Protein AF-0000000070657806 (afdb_homodimer)

pLDDT: mean 86.02, std 19.57, range [29.86, 98.69]

Sequence (376 aa):
METINFAWLLLILAATLHAVKAKYHLSSHTVDVPTTIKETHLHFFMHDIISGNNPSSVIVAKANSTVIKESNNIVPFGAVYVFDDPLTEGPDPNSKVIGNGRGLYASVSRGSDLTLMFNGDLEFTSGEFNGSSISVVSRDPLVLVKELAVVGGRGKFRMAKGFVWTNAVYFNVTTGDAILEYNVTIFHMETINFAWLLLILAATLHAVKAKYHLSSHTVDVPTTIKETHLHFFMHDIISGNNPSSVIVAKANSTVIKESNNIVPFGAVYVFDDPLTEGPDPNSKVIGNGRGLYASVSRGSDLTLMFNGDLEFTSGEFNGSSISVVSRDPLVLVKELAVVGGRGKFRMAKGFVWTNAVYFNVTTGDAILEYNVTIFH

Nearest PDB structures (foldseek):
  8th2-assembly1_C  TM=8.540E-01  e=8.049E-17  Pisum sativum
  8th2-assembly1_D  TM=8.315E-01  e=9.540E-15  Pisum sativum
  8th2-assembly1_F  TM=8.452E-01  e=1.066E-13  Pisum sativum
  8th2-assembly1_E  TM=8.184E-01  e=3.625E-14  Pisum sativum
  8th2-assembly1_A  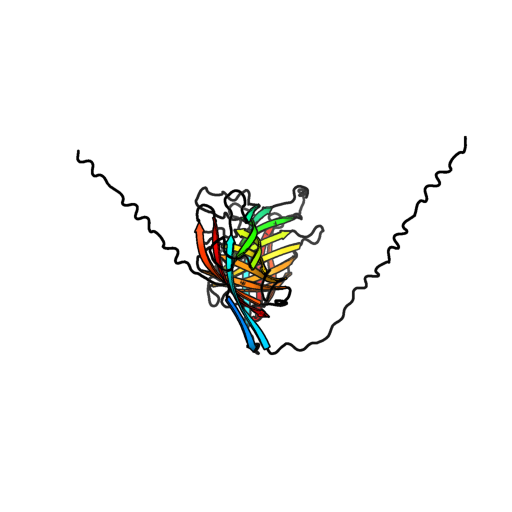TM=8.465E-01  e=2.302E-13  Pisum sativum

Secondary structure (DSSP, 8-state):
-------------------------------PPPSEEEEEEEEEEEEE--SSSS-SEEEEE--SSS---SSS-SS-TT-EEEEEEEEESSSSTTSPEEEEEEEEEEE--SSSS-EEEEEEEEEE-SGGGTT-EEEEEEEEESSSEEEEEEEEEEGGGTT-EEEEEEEEEEE-TTT--EEEEEEEEEE-/------------------------EEEEEEEEPPS---EEEEEEEEEE--SSSS-SEEEEE--SSS---SSS-SS-TT-EEEEEEEEESSSSTTSPEEEEEEEEEEE--SSSS-EEEEEEEEEE-SGGGTT-EEEEEEEEESSSEEEEEEEEEEGGGTT-EEEEEEEEEEE-TTT--EEEEEEEEEE-

Solvent-accessible surface area (backbone atoms only — not comparable to full-atom values): 19724 Å² total; per-residue (Å²): 136,84,78,78,77,76,72,71,77,75,74,73,74,73,74,71,72,69,75,73,76,78,65,89,80,86,85,86,79,91,74,85,78,72,61,56,38,36,38,35,37,42,33,36,19,39,42,43,31,46,49,82,93,77,42,32,29,44,80,75,36,45,29,82,76,49,65,67,57,83,61,87,61,65,62,47,45,28,28,27,30,41,36,57,21,47,21,18,28,26,83,51,89,82,35,60,73,38,30,36,34,39,40,37,37,29,21,25,26,85,61,87,68,47,26,30,30,38,40,35,36,44,34,27,67,42,75,95,47,44,75,14,28,39,28,32,48,22,53,38,60,76,56,56,70,45,64,35,13,25,50,26,35,36,66,85,26,44,78,16,33,24,38,31,40,36,36,55,79,39,74,39,71,80,60,51,28,34,31,34,36,38,42,33,43,37,38,65,136,83,78,77,78,78,74,75,76,76,74,73,77,76,74,73,74,70,77,65,80,42,61,59,42,77,50,73,51,79,41,74,49,76,90,71,70,49,76,46,77,49,72,35,18,37,44,43,31,48,49,82,93,74,42,30,28,42,61,24,46,63,48,87,74,49,66,66,56,85,62,89,59,66,63,45,47,52,26,29,31,27,25,40,20,48,21,17,70,40,89,51,90,84,35,59,70,38,29,35,35,30,25,38,36,30,24,73,28,91,61,89,67,50,24,30,40,38,38,34,23,44,35,27,67,43,76,96,46,45,76,15,27,38,16,33,57,30,66,38,59,78,56,56,68,47,68,38,37,31,50,15,13,29,68,87,26,43,57,15,36,39,39,31,41,35,35,55,78,40,74,38,72,81,59,52,28,32,33,33,37,38,42,34,43,39,37,62

Structure (mmCIF, N/CA/C/O backbone):
data_AF-0000000070657806-model_v1
#
loop_
_entity.id
_entity.type
_entity.pdbx_description
1 polymer 'Dirigent protein'
#
loop_
_atom_site.group_PDB
_atom_site.id
_atom_site.type_symbol
_atom_site.label_atom_id
_atom_site.label_alt_id
_atom_site.label_comp_id
_atom_site.label_asym_id
_atom_site.label_entity_id
_atom_site.label_seq_id
_atom_site.pdbx_PDB_ins_code
_atom_site.Cartn_x
_atom_site.Cartn_y
_atom_site.Cartn_z
_atom_site.occupancy
_atom_site.B_iso_or_equiv
_atom_site.auth_seq_id
_atom_site.auth_comp_id
_atom_site.auth_asym_id
_atom_site.auth_atom_id
_atom_site.pdbx_PDB_model_num
ATOM 1 N N . MET A 1 1 ? 7.203 -30.75 71.812 1 33.5 1 MET A N 1
ATOM 2 C CA . MET A 1 1 ? 6.871 -29.688 70.875 1 33.5 1 MET A CA 1
ATOM 3 C C . MET A 1 1 ? 8.031 -29.406 69.938 1 33.5 1 MET A C 1
ATOM 5 O O . MET A 1 1 ? 9.008 -28.75 70.312 1 33.5 1 MET A O 1
ATOM 9 N N . GLU A 1 2 ? 8.453 -30.469 69.062 1 42.19 2 GLU A N 1
ATOM 10 C CA . GLU A 1 2 ? 9.516 -30.469 68.062 1 42.19 2 GLU A CA 1
ATOM 11 C C . GLU A 1 2 ? 9.281 -29.406 67 1 42.19 2 GLU A C 1
ATOM 13 O O . GLU A 1 2 ? 8.195 -29.328 66.438 1 42.19 2 GLU A O 1
ATOM 18 N N . THR A 1 3 ? 9.844 -28.156 67.25 1 42.62 3 THR A N 1
ATOM 19 C CA . THR A 1 3 ? 9.969 -27.031 66.375 1 42.62 3 THR A CA 1
ATOM 20 C C . THR A 1 3 ? 10.531 -27.484 65 1 42.62 3 THR A C 1
ATOM 22 O O . THR A 1 3 ? 11.672 -27.938 64.938 1 42.62 3 THR A O 1
ATOM 25 N N . ILE A 1 4 ? 9.734 -28.234 64.125 1 45.78 4 ILE A N 1
ATOM 26 C CA . ILE A 1 4 ? 10.055 -28.484 62.75 1 45.78 4 ILE A CA 1
ATOM 27 C C . ILE A 1 4 ? 10.547 -27.188 62.094 1 45.78 4 ILE A C 1
ATOM 29 O O . ILE A 1 4 ? 9.836 -26.188 62.062 1 45.78 4 ILE A O 1
ATOM 33 N N . ASN A 1 5 ? 11.875 -26.891 62.125 1 43.09 5 ASN A N 1
ATOM 34 C CA . ASN A 1 5 ? 12.594 -25.844 61.438 1 43.09 5 ASN A CA 1
ATOM 35 C C . ASN A 1 5 ? 12.266 -25.844 59.938 1 43.09 5 ASN A C 1
ATOM 37 O O . ASN A 1 5 ? 12.57 -26.812 59.219 1 43.09 5 ASN A O 1
ATOM 41 N N . PHE A 1 6 ? 11.094 -25.359 59.469 1 44.06 6 PHE A N 1
ATOM 42 C CA . PHE A 1 6 ? 10.727 -25.062 58.094 1 44.06 6 PHE A CA 1
ATOM 43 C C . PHE A 1 6 ? 11.828 -24.281 57.375 1 44.06 6 PHE A C 1
ATOM 45 O O . PHE A 1 6 ? 11.883 -23.062 57.469 1 44.06 6 PHE A O 1
ATOM 52 N N . ALA A 1 7 ? 13.094 -24.609 57.562 1 42.28 7 ALA A N 1
ATOM 53 C CA . ALA A 1 7 ? 14.07 -24 56.656 1 42.28 7 ALA A CA 1
ATOM 54 C C . ALA A 1 7 ? 13.609 -24.109 55.219 1 42.28 7 ALA A C 1
ATOM 56 O O . ALA A 1 7 ? 13.555 -25.203 54.656 1 42.28 7 ALA A O 1
ATOM 57 N N . TRP A 1 8 ? 12.555 -23.359 54.844 1 43.06 8 TRP A N 1
ATOM 58 C CA . TRP A 1 8 ? 12.195 -23.156 53.438 1 43.06 8 TRP A CA 1
ATOM 59 C C . TRP A 1 8 ? 13.445 -23.016 52.562 1 43.06 8 TRP A C 1
ATOM 61 O O . TRP A 1 8 ? 14.312 -22.172 52.844 1 43.06 8 TRP A O 1
ATOM 71 N N . LEU A 1 9 ? 13.977 -24.094 51.969 1 47.84 9 LEU A N 1
ATOM 72 C CA . LEU A 1 9 ? 14.953 -24.125 50.906 1 47.84 9 LEU A CA 1
ATOM 73 C C . LEU A 1 9 ? 14.641 -23.047 49.844 1 47.84 9 LEU A C 1
ATOM 75 O O . LEU A 1 9 ? 13.625 -23.125 49.156 1 47.84 9 LEU A O 1
ATOM 79 N N . LEU A 1 10 ? 14.805 -21.734 50.219 1 46.91 10 LEU A N 1
ATOM 80 C CA . LEU A 1 10 ? 14.883 -20.719 49.156 1 46.91 10 LEU A CA 1
ATOM 81 C C . LEU A 1 10 ? 15.82 -21.172 48.031 1 46.91 10 LEU A C 1
ATOM 83 O O . LEU A 1 10 ? 17.047 -21.203 48.219 1 46.91 10 LEU A O 1
ATOM 87 N N . LEU A 1 11 ? 15.43 -22.266 47.312 1 49.22 11 LEU A N 1
ATOM 88 C CA . LEU A 1 11 ? 16.094 -22.484 46.031 1 49.22 11 LEU A CA 1
ATOM 89 C C . LEU A 1 11 ? 16.203 -21.172 45.25 1 49.22 11 LEU A C 1
ATOM 91 O O . LEU A 1 11 ? 15.195 -20.641 44.781 1 49.22 11 LEU A O 1
ATOM 95 N N . ILE A 1 12 ? 17.078 -20.219 45.719 1 48.62 12 ILE A N 1
ATOM 96 C CA . ILE A 1 12 ? 17.5 -19.094 44.906 1 48.62 12 ILE A CA 1
ATOM 97 C C . ILE A 1 12 ? 17.828 -19.562 43.5 1 48.62 12 ILE A C 1
ATOM 99 O O . ILE A 1 12 ? 18.797 -20.312 43.281 1 48.62 12 ILE A O 1
ATOM 103 N N . LEU A 1 13 ? 16.828 -19.953 42.656 1 47.78 13 LEU A N 1
ATOM 104 C CA . LEU A 1 13 ? 17.047 -19.984 41.219 1 47.78 13 LEU A CA 1
ATOM 105 C C . LEU A 1 13 ? 17.922 -18.812 40.781 1 47.78 13 LEU A C 1
ATOM 107 O O . LEU A 1 13 ? 17.469 -17.672 40.812 1 47.78 13 LEU A O 1
ATOM 111 N N . ALA A 1 14 ? 19.219 -18.797 41.156 1 49.28 14 ALA A N 1
ATOM 112 C CA . ALA A 1 14 ? 20.188 -17.922 40.5 1 49.28 14 ALA A CA 1
ATOM 113 C C . ALA A 1 14 ? 19.984 -17.906 39 1 49.28 14 ALA A C 1
ATOM 115 O O . ALA A 1 14 ? 20.297 -18.875 38.312 1 49.28 14 ALA A O 1
ATOM 116 N N . ALA A 1 15 ? 18.844 -17.328 38.5 1 49.28 15 ALA A N 1
ATOM 117 C CA . ALA A 1 15 ? 18.812 -16.984 37.062 1 49.28 15 ALA A CA 1
ATOM 118 C C . ALA A 1 15 ? 20.172 -16.453 36.594 1 49.28 15 ALA A C 1
ATOM 120 O O . ALA A 1 15 ? 20.609 -15.391 37.031 1 49.28 15 ALA A O 1
ATOM 121 N N . THR A 1 16 ? 21.125 -17.359 36.469 1 53.78 16 THR A N 1
ATOM 122 C CA . THR A 1 16 ? 22.328 -16.969 35.75 1 53.78 16 THR A CA 1
ATOM 123 C C . THR A 1 16 ? 21.969 -16.094 34.531 1 53.78 16 THR A C 1
ATOM 125 O O . THR A 1 16 ? 21.359 -16.578 33.594 1 53.78 16 THR A O 1
ATOM 128 N N . LEU A 1 17 ? 21.531 -14.875 34.719 1 54.94 17 LEU A N 1
ATOM 129 C CA . LEU A 1 17 ? 21.547 -13.914 33.625 1 54.94 17 LEU A CA 1
ATOM 130 C C . LEU A 1 17 ? 22.828 -14.055 32.812 1 54.94 17 LEU A C 1
ATOM 132 O O . LEU A 1 17 ? 23.906 -13.688 33.281 1 54.94 17 LEU A O 1
ATOM 136 N N . HIS A 1 18 ? 22.906 -15.242 32.094 1 53.28 18 HIS A N 1
ATOM 137 C CA . HIS A 1 18 ? 23.953 -15.164 31.078 1 53.28 18 HIS A CA 1
ATOM 138 C C . HIS A 1 18 ? 23.938 -13.828 30.359 1 53.28 18 HIS A C 1
ATOM 140 O O . HIS A 1 18 ? 22.906 -13.438 29.797 1 53.28 18 HIS A O 1
ATOM 146 N N . ALA A 1 19 ? 24.703 -12.859 30.781 1 54.38 19 ALA A N 1
ATOM 147 C CA . ALA A 1 19 ? 24.922 -11.633 30.031 1 54.38 19 ALA A CA 1
ATOM 148 C C . ALA A 1 19 ? 25.109 -11.93 28.547 1 54.38 19 ALA A C 1
ATOM 150 O O . ALA A 1 19 ? 26.109 -12.547 28.141 1 54.38 19 ALA A O 1
ATOM 151 N N . VAL A 1 20 ? 24.016 -12.305 27.875 1 54.66 20 VAL A N 1
ATOM 152 C CA . VAL A 1 20 ? 24.141 -12.289 26.422 1 54.66 20 VAL A CA 1
ATOM 153 C C . VAL A 1 20 ? 24.875 -11.031 25.969 1 54.66 20 VAL A C 1
ATOM 155 O O . VAL A 1 20 ? 24.406 -9.914 26.188 1 54.66 20 VAL A O 1
ATOM 158 N N . LYS A 1 21 ? 26.219 -10.984 26.031 1 54.34 21 LYS A N 1
ATOM 159 C CA . LYS A 1 21 ? 27 -9.906 25.422 1 54.34 21 LYS A CA 1
ATOM 160 C C . LYS A 1 21 ? 26.578 -9.695 23.969 1 54.34 21 LYS A C 1
ATOM 162 O O . LYS A 1 21 ? 26.953 -10.461 23.078 1 54.34 21 LYS A O 1
ATOM 167 N N . ALA A 1 22 ? 25.391 -9.203 23.812 1 58.28 22 ALA A N 1
ATOM 168 C CA . ALA A 1 22 ? 24.906 -8.977 22.453 1 58.28 22 ALA A CA 1
ATOM 169 C C . ALA A 1 22 ? 25.797 -7.977 21.719 1 58.28 22 ALA A C 1
ATOM 171 O O . ALA A 1 22 ? 26 -6.852 22.172 1 58.28 22 ALA A O 1
ATOM 172 N N . LYS A 1 23 ? 26.953 -8.43 21.266 1 63.28 23 LYS A N 1
ATOM 173 C CA . LYS A 1 23 ? 27.766 -7.566 20.406 1 63.28 23 LYS A CA 1
ATOM 174 C C . LYS A 1 23 ? 27.109 -7.379 19.047 1 63.28 23 LYS A C 1
ATOM 176 O O . LYS A 1 23 ? 26.531 -8.32 18.5 1 63.28 23 LYS A O 1
ATOM 181 N N . TYR A 1 24 ? 26.875 -6.168 18.703 1 72.88 24 TYR A N 1
ATOM 182 C CA . TYR A 1 24 ? 26.5 -5.848 17.328 1 72.88 24 TYR A CA 1
ATOM 183 C C . TYR A 1 24 ? 27.438 -6.512 16.344 1 72.88 24 TYR A C 1
ATOM 185 O O . TYR A 1 24 ? 28.656 -6.375 16.453 1 72.88 24 TYR A O 1
ATOM 193 N N . HIS A 1 25 ? 27.078 -7.539 15.703 1 73.94 25 HIS A N 1
ATOM 194 C CA . HIS A 1 25 ? 27.891 -8.234 14.703 1 73.94 25 HIS A CA 1
ATOM 195 C C . HIS A 1 25 ? 27.625 -7.676 13.312 1 73.94 25 HIS A C 1
ATOM 197 O O . HIS A 1 25 ? 26.469 -7.543 12.891 1 73.94 25 HIS A O 1
ATOM 203 N N . LEU A 1 26 ? 28.734 -7.082 12.688 1 77.75 26 LEU A N 1
ATOM 204 C CA . LEU A 1 26 ? 28.672 -6.621 11.305 1 77.75 26 LEU A CA 1
ATOM 205 C C . LEU A 1 26 ? 29.547 -7.492 10.406 1 77.75 26 LEU A C 1
ATOM 207 O O . LEU A 1 26 ? 30.703 -7.766 10.734 1 77.75 26 LEU A O 1
ATOM 211 N N . SER A 1 27 ? 28.969 -8.25 9.531 1 81.12 27 SER A N 1
ATOM 212 C CA . SER A 1 27 ? 29.719 -8.938 8.477 1 81.12 27 SER A CA 1
ATOM 213 C C . SER A 1 27 ? 29.172 -8.586 7.098 1 81.12 27 SER A C 1
ATOM 215 O O . SER A 1 27 ? 27.953 -8.531 6.898 1 81.12 27 SER A O 1
ATOM 217 N N . SER A 1 28 ? 30.141 -8.18 6.27 1 88.5 28 SER A N 1
ATOM 218 C CA . SER A 1 28 ? 29.766 -7.879 4.891 1 88.5 28 SER A CA 1
ATOM 219 C C . SER A 1 28 ? 30.688 -8.602 3.902 1 88.5 28 SER A C 1
ATOM 221 O O . SER A 1 28 ? 31.875 -8.758 4.16 1 88.5 28 SER A O 1
ATOM 223 N N . HIS A 1 29 ? 29.938 -9.242 3.002 1 89.06 29 HIS A N 1
ATOM 224 C CA . HIS A 1 29 ? 30.703 -9.812 1.898 1 89.06 29 HIS A CA 1
ATOM 225 C C . HIS A 1 29 ? 29.984 -9.609 0.568 1 89.06 29 HIS A C 1
ATOM 227 O O . HIS A 1 29 ? 28.781 -9.352 0.541 1 89.06 29 HIS A O 1
ATOM 233 N N . THR A 1 30 ? 30.719 -9.57 -0.466 1 92.5 30 THR A N 1
ATOM 234 C CA . THR A 1 30 ? 30.172 -9.406 -1.809 1 92.5 30 THR A CA 1
ATOM 235 C C . THR A 1 30 ? 29.75 -10.75 -2.389 1 92.5 30 THR A C 1
ATOM 237 O O . THR A 1 30 ? 30.469 -11.742 -2.252 1 92.5 30 THR A O 1
ATOM 240 N N . VAL A 1 31 ? 28.5 -10.758 -2.781 1 91.75 31 VAL A N 1
ATOM 241 C CA . VAL A 1 31 ? 28.031 -11.961 -3.445 1 91.75 31 VAL A CA 1
ATOM 242 C C . VAL A 1 31 ? 27.609 -11.633 -4.879 1 91.75 31 VAL A C 1
ATOM 244 O O . VAL A 1 31 ? 27.234 -10.5 -5.18 1 91.75 31 VAL A O 1
ATOM 247 N N . ASP A 1 32 ? 27.688 -12.648 -5.773 1 90.62 32 ASP A N 1
ATOM 248 C CA . ASP A 1 32 ? 27.203 -12.477 -7.141 1 90.62 32 ASP A CA 1
ATOM 249 C C . ASP A 1 32 ? 25.672 -12.414 -7.172 1 90.62 32 ASP A C 1
ATOM 251 O O . ASP A 1 32 ? 25 -13.133 -6.426 1 90.62 32 ASP A O 1
ATOM 255 N N . VAL A 1 33 ? 25.156 -11.562 -8.078 1 87.69 33 VAL A N 1
ATOM 256 C CA . VAL A 1 33 ? 23.719 -11.539 -8.344 1 87.69 33 VAL A CA 1
ATOM 257 C C . VAL A 1 33 ? 23.344 -12.703 -9.273 1 87.69 33 VAL A C 1
ATOM 259 O O . VAL A 1 33 ? 24.016 -12.938 -10.281 1 87.69 33 VAL A O 1
ATOM 262 N N . PRO A 1 34 ? 22.297 -13.375 -8.945 1 89.69 34 PRO A N 1
ATOM 263 C CA . PRO A 1 34 ? 21.891 -14.453 -9.852 1 89.69 34 PRO A CA 1
ATOM 264 C C . PRO A 1 34 ? 21.562 -13.953 -11.258 1 89.69 34 PRO A C 1
ATOM 266 O O . PRO A 1 34 ? 21.031 -12.859 -11.422 1 89.69 34 PRO A O 1
ATOM 269 N N . THR A 1 35 ? 21.828 -14.859 -12.211 1 92.94 35 THR A N 1
ATOM 270 C CA . THR A 1 35 ? 21.547 -14.492 -13.594 1 92.94 35 THR A CA 1
ATOM 271 C C . THR A 1 35 ? 20.188 -15.023 -14.039 1 92.94 35 THR A C 1
ATOM 273 O O . THR A 1 35 ? 19.703 -14.656 -15.109 1 92.94 35 THR A O 1
ATOM 276 N N . THR A 1 36 ? 19.688 -15.93 -13.242 1 94.44 36 THR A N 1
ATOM 277 C CA . THR A 1 36 ? 18.344 -16.438 -13.516 1 94.44 36 THR A CA 1
ATOM 278 C C . THR A 1 36 ? 17.469 -16.312 -12.273 1 94.44 36 THR A C 1
ATOM 280 O O . THR A 1 36 ? 17.969 -16.219 -11.156 1 94.44 36 THR A O 1
ATOM 283 N N . ILE A 1 37 ? 16.203 -16.312 -12.539 1 94.94 37 ILE A N 1
ATOM 284 C CA . ILE A 1 37 ? 15.219 -16.203 -11.461 1 94.94 37 ILE A CA 1
ATOM 285 C C . ILE A 1 37 ? 14.008 -17.078 -11.781 1 94.94 37 ILE A C 1
ATOM 287 O O . ILE A 1 37 ? 13.711 -17.328 -12.953 1 94.94 37 ILE A O 1
ATOM 291 N N . LYS A 1 38 ? 13.422 -17.516 -10.75 1 96 38 LYS A N 1
ATOM 292 C CA . LYS A 1 38 ? 12.211 -18.312 -10.938 1 96 38 LYS A CA 1
ATOM 293 C C . LYS A 1 38 ? 10.992 -17.406 -11.094 1 96 38 LYS A C 1
ATOM 295 O O . LYS A 1 38 ? 10.773 -16.5 -10.289 1 96 38 LYS A O 1
ATOM 300 N N . GLU A 1 39 ? 10.266 -17.656 -12.102 1 97.12 39 GLU A N 1
ATOM 301 C CA . GLU A 1 39 ? 8.961 -17.031 -12.305 1 97.12 39 GLU A CA 1
ATOM 302 C C . GLU A 1 39 ? 7.832 -18.016 -11.977 1 97.12 39 GLU A C 1
ATOM 304 O O . GLU A 1 39 ? 7.754 -19.094 -12.555 1 97.12 39 GLU A O 1
ATOM 309 N N . THR A 1 40 ? 6.992 -17.656 -11.062 1 97.19 40 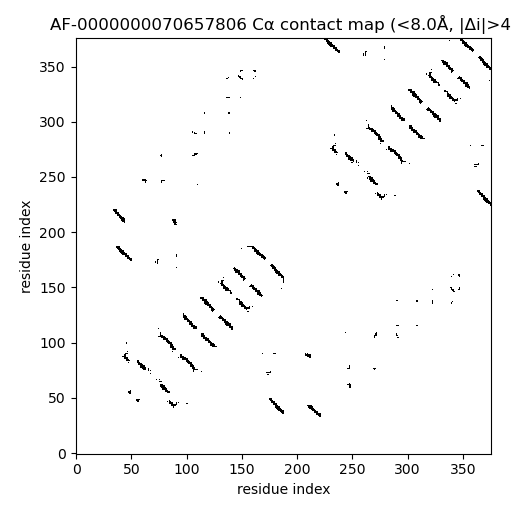THR A N 1
ATOM 310 C CA . THR A 1 40 ? 5.879 -18.5 -10.633 1 97.19 40 THR A CA 1
ATOM 311 C C . THR A 1 40 ? 4.547 -17.812 -10.875 1 97.19 40 THR A C 1
ATOM 313 O O . THR A 1 40 ? 4.398 -16.625 -10.578 1 97.19 40 THR A O 1
ATOM 316 N N . HIS A 1 41 ? 3.627 -18.531 -11.445 1 97.5 41 HIS A N 1
ATOM 317 C CA . HIS A 1 41 ? 2.256 -18.062 -11.617 1 97.5 41 HIS A CA 1
ATOM 318 C C . HIS A 1 41 ? 1.3 -18.812 -10.695 1 97.5 41 HIS A C 1
ATOM 320 O O . HIS A 1 41 ? 1.283 -20.047 -10.68 1 97.5 41 HIS A O 1
ATOM 326 N N . LEU A 1 42 ? 0.544 -18.094 -9.969 1 97.19 42 LEU A N 1
ATOM 327 C CA . LEU A 1 42 ? -0.467 -18.656 -9.078 1 97.19 42 LEU A CA 1
ATOM 328 C C . LEU A 1 42 ? -1.853 -18.125 -9.43 1 97.19 42 LEU A C 1
ATOM 330 O O . LEU A 1 42 ? -1.996 -16.969 -9.828 1 97.19 42 LEU A O 1
ATOM 334 N N . HIS A 1 43 ? -2.836 -18.938 -9.258 1 97.81 43 HIS A N 1
ATOM 335 C CA . HIS A 1 43 ? -4.23 -18.578 -9.477 1 97.81 43 HIS A CA 1
ATOM 336 C C . HIS A 1 43 ? -5.113 -19.062 -8.336 1 97.81 43 HIS A C 1
ATOM 338 O O . HIS A 1 43 ? -5.109 -20.25 -8.016 1 97.81 43 HIS A O 1
ATOM 344 N N . PHE A 1 44 ? -5.816 -18.203 -7.691 1 97.75 44 PHE A N 1
ATOM 345 C CA . PHE A 1 44 ? -6.688 -18.562 -6.574 1 97.75 44 PHE A CA 1
ATOM 346 C C . PHE A 1 44 ? -7.73 -17.469 -6.344 1 97.75 44 PHE A C 1
ATOM 348 O O . PHE A 1 44 ? -7.82 -16.516 -7.113 1 97.75 44 PHE A O 1
ATOM 355 N N . PHE A 1 45 ? -8.508 -17.641 -5.297 1 98.06 45 PHE A N 1
ATOM 356 C CA . PHE A 1 45 ? -9.562 -16.703 -4.965 1 98.06 45 PHE A CA 1
ATOM 357 C C . PHE A 1 45 ? -9.461 -16.25 -3.508 1 98.06 45 PHE A C 1
ATOM 359 O O . PHE A 1 45 ? -9.047 -17.031 -2.646 1 98.06 45 PHE A O 1
ATOM 366 N N . MET A 1 46 ? -9.852 -15.078 -3.258 1 98.31 46 MET A N 1
ATOM 367 C CA . MET A 1 46 ? -9.945 -14.547 -1.899 1 98.31 46 MET A CA 1
ATOM 368 C C . MET A 1 46 ? -11.375 -14.109 -1.584 1 98.31 46 MET A C 1
ATOM 370 O O . MET A 1 46 ? -12.016 -13.445 -2.398 1 98.31 46 MET A O 1
ATOM 374 N N . HIS A 1 47 ? -11.844 -14.469 -0.447 1 98.12 47 HIS A N 1
ATOM 375 C CA . HIS A 1 47 ? -13.188 -14.125 0.008 1 98.12 47 HIS A CA 1
ATOM 376 C C . HIS A 1 47 ? -13.141 -13.055 1.094 1 98.12 47 HIS A C 1
ATOM 378 O O . HIS A 1 47 ? -12.742 -13.328 2.227 1 98.12 47 HIS A O 1
ATOM 384 N N . ASP A 1 48 ? -13.539 -11.867 0.764 1 97.69 48 ASP A N 1
ATOM 385 C CA . ASP A 1 48 ? -13.602 -10.75 1.698 1 97.69 48 ASP A CA 1
ATOM 386 C C . ASP A 1 48 ? -15.039 -10.469 2.129 1 97.69 48 ASP A C 1
ATOM 388 O O . ASP A 1 48 ? -15.812 -9.875 1.373 1 97.69 48 ASP A O 1
ATOM 392 N N . ILE A 1 49 ? -15.312 -10.812 3.332 1 96.94 49 ILE A N 1
ATOM 393 C CA . ILE A 1 49 ? -16.688 -10.727 3.828 1 96.94 49 ILE A CA 1
ATOM 394 C C . ILE A 1 49 ? -16.766 -9.719 4.977 1 96.94 49 ILE A C 1
ATOM 396 O O . ILE A 1 49 ? -16.109 -9.906 6.012 1 96.94 49 ILE A O 1
ATOM 400 N N . ILE A 1 50 ? -17.547 -8.742 4.777 1 94.44 50 ILE A N 1
ATOM 401 C CA . ILE A 1 50 ? -17.688 -7.664 5.746 1 94.44 50 ILE A CA 1
ATOM 402 C C . ILE A 1 50 ? -19 -7.812 6.504 1 94.44 50 ILE A C 1
ATOM 404 O O . ILE A 1 50 ? -19.109 -7.414 7.668 1 94.44 50 ILE A O 1
ATOM 408 N N . SER A 1 51 ? -19.891 -8.391 5.918 1 92.69 51 SER A N 1
ATOM 409 C CA . SER A 1 51 ? -21.25 -8.484 6.473 1 92.69 51 SER A CA 1
ATOM 410 C C . SER A 1 51 ? -21.422 -9.773 7.266 1 92.69 51 SER A C 1
ATOM 412 O O . SER A 1 51 ? -20.547 -10.641 7.262 1 92.69 51 SER A O 1
ATOM 414 N N . GLY A 1 52 ? -22.594 -9.781 7.992 1 91.94 52 GLY A N 1
ATOM 415 C CA . GLY A 1 52 ? -23 -11.008 8.68 1 91.94 52 GLY A CA 1
ATOM 416 C C . GLY A 1 52 ? -22.391 -11.125 10.062 1 91.94 52 GLY A C 1
ATOM 417 O O . GLY A 1 52 ? -21.828 -10.172 10.586 1 91.94 52 GLY A O 1
ATOM 418 N N . ASN A 1 53 ? -22.484 -12.32 10.68 1 92.75 53 ASN A N 1
ATOM 419 C CA . ASN A 1 53 ? -22.156 -12.531 12.086 1 92.75 53 ASN A CA 1
ATOM 420 C C . ASN A 1 53 ? -20.688 -12.898 12.266 1 92.75 53 ASN A C 1
ATOM 422 O O . ASN A 1 53 ? -20.141 -12.734 13.352 1 92.75 53 ASN A O 1
ATOM 426 N N . ASN A 1 54 ? -20.125 -13.453 11.227 1 93.88 54 ASN A N 1
ATOM 427 C CA . ASN A 1 54 ? -18.719 -13.836 11.305 1 93.88 54 ASN A CA 1
ATOM 428 C C . ASN A 1 54 ? -17.922 -13.273 10.133 1 93.88 54 ASN A C 1
ATOM 430 O O . ASN A 1 54 ? -17.406 -14.039 9.312 1 93.88 54 ASN A O 1
ATOM 434 N N . PRO A 1 55 ? -17.828 -11.984 10.117 1 97.12 55 PRO A N 1
ATOM 435 C CA . PRO A 1 55 ? -17.109 -11.391 8.984 1 97.12 55 PRO A CA 1
ATOM 436 C C . PRO A 1 55 ? -15.617 -11.703 9 1 97.12 55 PRO A C 1
ATOM 438 O O . PRO A 1 55 ? -15.039 -11.914 10.07 1 97.12 55 PRO A O 1
ATOM 441 N N . SER A 1 56 ? -15.039 -11.828 7.879 1 98 56 SER A N 1
ATOM 442 C CA . SER A 1 56 ? -13.602 -12.023 7.77 1 98 56 SER A CA 1
ATOM 443 C C . SER A 1 56 ? -12.859 -10.695 7.73 1 98 56 SER A C 1
ATOM 445 O O . SER A 1 56 ? -11.633 -10.656 7.816 1 98 56 SER A O 1
ATOM 447 N N . SER A 1 57 ? -13.578 -9.617 7.508 1 96.94 57 SER A N 1
ATOM 448 C CA . SER A 1 57 ? -13.047 -8.258 7.562 1 96.94 57 SER A CA 1
ATOM 449 C C . SER A 1 57 ? -13.891 -7.371 8.477 1 96.94 57 SER A C 1
ATOM 451 O O . SER A 1 57 ? -15.117 -7.387 8.406 1 96.94 57 SER A O 1
ATOM 453 N N . VAL A 1 58 ? -13.203 -6.551 9.312 1 96.06 58 VAL A N 1
ATOM 454 C CA . VAL A 1 58 ? -13.922 -5.73 10.281 1 96.06 58 VAL A CA 1
ATOM 455 C C . VAL A 1 58 ? -13.352 -4.312 10.281 1 96.06 58 VAL A C 1
ATOM 457 O O . VAL A 1 58 ? -12.141 -4.125 10.164 1 96.06 58 VAL A O 1
ATOM 460 N N . ILE A 1 59 ? -14.242 -3.373 10.43 1 92.69 59 ILE A N 1
ATOM 461 C CA . ILE A 1 59 ? -13.805 -1.985 10.547 1 92.69 59 ILE A CA 1
ATOM 462 C C . ILE A 1 59 ? -13.18 -1.76 11.922 1 92.69 59 ILE A C 1
ATOM 464 O O . ILE A 1 59 ? -13.734 -2.174 12.938 1 92.69 59 ILE A O 1
ATOM 468 N N . VAL A 1 60 ? -12.062 -1.104 11.953 1 92.56 60 VAL A N 1
ATOM 469 C CA . VAL A 1 60 ? -11.391 -0.932 13.242 1 92.56 60 VAL A CA 1
ATOM 470 C C . VAL A 1 60 ? -11.18 0.555 13.523 1 92.56 60 VAL A C 1
ATOM 472 O O . VAL A 1 60 ? -10.898 0.945 14.656 1 92.56 60 VAL A O 1
ATOM 475 N N . ALA A 1 61 ? -11.297 1.369 12.484 1 90.81 61 ALA A N 1
ATOM 476 C CA . ALA A 1 61 ? -11.141 2.809 12.672 1 90.81 61 ALA A CA 1
ATOM 477 C C . ALA A 1 61 ? -11.875 3.584 11.586 1 90.81 61 ALA A C 1
ATOM 479 O O . ALA A 1 61 ? -12.086 3.068 10.484 1 90.81 61 ALA A O 1
ATOM 480 N N . LYS A 1 62 ? -12.242 4.801 11.906 1 86.5 62 LYS A N 1
ATOM 481 C CA . LYS A 1 62 ? -12.867 5.711 10.945 1 86.5 62 LYS A CA 1
ATOM 482 C C . LYS A 1 62 ? -12.711 7.164 11.391 1 86.5 62 LYS A C 1
ATOM 484 O O . LYS A 1 62 ? -12.57 7.441 12.578 1 86.5 62 LYS A O 1
ATOM 489 N N . ALA A 1 63 ? -12.672 7.992 10.406 1 83.56 63 ALA A N 1
ATOM 490 C CA . ALA A 1 63 ? -12.602 9.414 10.742 1 83.56 63 ALA A CA 1
ATOM 491 C C . ALA A 1 63 ? -13.922 9.898 11.344 1 83.56 63 ALA A C 1
ATOM 493 O O . ALA A 1 63 ? -14.992 9.445 10.945 1 83.56 63 ALA A O 1
ATOM 494 N N . ASN A 1 64 ? -13.789 10.742 12.383 1 72.06 64 ASN A N 1
ATOM 495 C CA . ASN A 1 64 ? -15 11.312 12.961 1 72.06 64 ASN A CA 1
ATOM 496 C C . ASN A 1 64 ? -15.711 12.227 11.969 1 72.06 64 ASN A C 1
ATOM 498 O O . ASN A 1 64 ? -16.938 12.344 11.992 1 72.06 64 ASN A O 1
ATOM 502 N N . SER A 1 65 ? -14.914 13.07 11.336 1 58.59 65 SER A N 1
ATOM 503 C CA . SER A 1 65 ? -15.477 14.133 10.508 1 58.59 65 SER A CA 1
ATOM 504 C C . SER A 1 65 ? -16.047 13.578 9.203 1 58.59 65 SER A C 1
ATOM 506 O O . SER A 1 65 ? -16.719 14.289 8.469 1 58.59 65 SER A O 1
ATOM 508 N N . THR A 1 66 ? -15.484 12.562 8.859 1 52.66 66 THR A N 1
ATOM 509 C CA . THR A 1 66 ? -15.953 12.172 7.535 1 52.66 66 THR A CA 1
ATOM 510 C C . THR A 1 66 ? -17.438 11.852 7.559 1 52.66 66 THR A C 1
ATOM 512 O O . THR A 1 66 ? -17.891 11.023 8.352 1 52.66 66 THR A O 1
ATOM 515 N N . VAL A 1 67 ? -18.141 12.984 7.34 1 45.03 67 VAL A N 1
ATOM 516 C CA . VAL A 1 67 ? -19.562 12.859 7.098 1 45.03 67 VAL A CA 1
ATOM 517 C C . VAL A 1 67 ? -19.844 11.641 6.219 1 45.03 67 VAL A C 1
ATOM 519 O O . VAL A 1 67 ? -19.359 11.57 5.078 1 45.03 67 VAL A O 1
ATOM 522 N N . ILE A 1 68 ? -19.875 10.641 6.992 1 45.53 68 ILE A N 1
ATOM 523 C CA . ILE A 1 68 ? -20.438 9.617 6.125 1 45.53 68 ILE A CA 1
ATOM 524 C C . ILE A 1 68 ? -21.594 10.203 5.312 1 45.53 68 ILE A C 1
ATOM 526 O O . ILE A 1 68 ? -22.672 10.477 5.852 1 45.53 68 ILE A O 1
ATOM 530 N N . LYS A 1 69 ? -21.344 11.297 4.578 1 40.22 69 LYS A N 1
ATOM 531 C CA . LYS A 1 69 ? -22.547 11.578 3.814 1 40.22 69 LYS A CA 1
ATOM 532 C C . LYS A 1 69 ? -23.297 10.289 3.477 1 40.22 69 LYS A C 1
ATOM 534 O O . LYS A 1 69 ? -22.672 9.25 3.229 1 40.22 69 LYS A O 1
ATOM 539 N N . GLU A 1 70 ? -24.453 10.227 3.992 1 41.38 70 GLU A N 1
ATOM 540 C CA . GLU A 1 70 ? -25.531 9.242 3.846 1 41.38 70 GLU A CA 1
ATOM 541 C C . GLU A 1 70 ? -25.312 8.375 2.611 1 41.38 70 GLU A C 1
ATOM 543 O O . GLU A 1 70 ? -26.031 7.402 2.395 1 41.38 70 GLU A O 1
ATOM 548 N N . SER A 1 71 ? -24.75 9.117 1.63 1 42.5 71 SER A N 1
ATOM 549 C CA . SER A 1 71 ? -24.953 8.297 0.441 1 42.5 71 SER A CA 1
ATOM 550 C C . SER A 1 71 ? -24.281 6.934 0.589 1 42.5 71 SER A C 1
ATOM 552 O O . SER A 1 71 ? -23.531 6.707 1.537 1 42.5 71 SER A O 1
ATOM 554 N N . ASN A 1 72 ? -24.297 6.102 -0.491 1 46.97 72 ASN A N 1
ATOM 555 C CA . ASN A 1 72 ? -23.969 4.781 -1.024 1 46.97 72 ASN A CA 1
ATOM 556 C C . ASN A 1 72 ? -22.516 4.422 -0.811 1 46.97 72 ASN A C 1
ATOM 558 O O . ASN A 1 72 ? -21.953 3.596 -1.536 1 46.97 72 ASN A O 1
ATOM 562 N N . ASN A 1 73 ? -21.781 5.121 0.181 1 5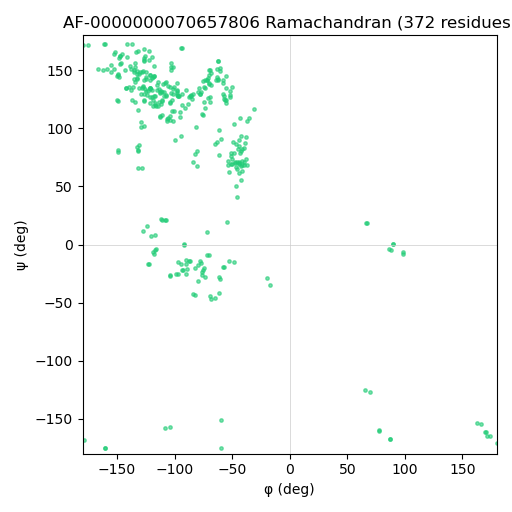7.75 73 ASN A N 1
ATOM 563 C CA . ASN A 1 73 ? -20.375 4.801 0.007 1 57.75 73 ASN A CA 1
ATOM 564 C C . ASN A 1 73 ? -19.938 3.643 0.902 1 57.75 73 ASN A C 1
ATOM 566 O O . ASN A 1 73 ? -19.953 3.766 2.129 1 57.75 73 ASN A O 1
ATOM 570 N N . ILE A 1 74 ? -19.953 2.496 0.499 1 66.38 74 ILE A N 1
ATOM 571 C CA . ILE A 1 74 ? -19.609 1.213 1.107 1 66.38 74 ILE A CA 1
ATOM 572 C C . ILE A 1 74 ? -18.25 1.308 1.788 1 66.38 74 ILE A C 1
ATOM 574 O O . ILE A 1 74 ? -17.969 0.563 2.73 1 66.38 74 ILE A O 1
ATOM 578 N N . VAL A 1 75 ? -17.422 2.35 1.524 1 80.38 75 VAL A N 1
ATOM 579 C CA . VAL A 1 75 ? -16.094 2.443 2.135 1 80.38 75 VAL A CA 1
ATOM 580 C C . VAL A 1 75 ? -15.711 3.912 2.314 1 80.38 75 VAL A C 1
ATOM 582 O O . VAL A 1 75 ? -14.984 4.477 1.492 1 80.38 75 VAL A O 1
ATOM 585 N N . PRO A 1 76 ? -16.188 4.609 3.379 1 86 76 PRO A N 1
ATOM 586 C CA . PRO A 1 76 ? -15.938 6.039 3.547 1 86 76 PRO A CA 1
ATOM 587 C C . PRO A 1 76 ? -14.453 6.355 3.715 1 86 76 PRO A C 1
ATOM 589 O O . PRO A 1 76 ? -13.719 5.578 4.328 1 86 76 PRO A O 1
ATOM 592 N N . PHE A 1 77 ? -14.133 7.547 3.275 1 89.5 77 PHE A N 1
ATOM 593 C CA . PHE A 1 77 ? -12.758 8.016 3.402 1 89.5 77 PHE A CA 1
ATOM 594 C C . PHE A 1 77 ? -12.289 7.938 4.852 1 89.5 77 PHE A C 1
ATOM 596 O O . PHE A 1 77 ? -12.977 8.422 5.754 1 89.5 77 PHE A O 1
ATOM 603 N N . GLY A 1 78 ? -11.141 7.215 5.066 1 92.69 78 GLY A N 1
ATOM 604 C CA . GLY A 1 78 ? -10.555 7.129 6.395 1 92.69 78 GLY A CA 1
ATOM 605 C C . GLY A 1 78 ? -10.922 5.855 7.129 1 92.69 78 GLY A C 1
ATOM 606 O O . GLY A 1 78 ? -10.391 5.578 8.203 1 92.69 78 GLY A O 1
ATOM 607 N N . ALA A 1 79 ? -11.781 5.145 6.594 1 93.06 79 ALA A N 1
ATOM 608 C CA . ALA A 1 79 ? -12.109 3.871 7.23 1 93.06 79 ALA A CA 1
ATOM 609 C C . ALA A 1 79 ? -10.938 2.891 7.121 1 93.06 79 ALA A C 1
ATOM 611 O O . ALA A 1 79 ? -10.297 2.799 6.074 1 93.06 79 ALA A O 1
ATOM 612 N N . VAL A 1 80 ? -10.703 2.227 8.203 1 94.94 80 VAL A N 1
ATOM 613 C CA . VAL A 1 80 ? -9.656 1.214 8.242 1 94.94 80 VAL A CA 1
ATOM 614 C C . VAL A 1 80 ? -10.25 -0.136 8.633 1 94.94 80 VAL A C 1
ATOM 616 O O . VAL A 1 80 ? -11.016 -0.231 9.594 1 94.94 80 VAL A O 1
ATOM 619 N N . TYR A 1 81 ? -9.852 -1.132 7.891 1 95.88 81 TYR A N 1
ATOM 620 C CA . TYR A 1 81 ? -10.32 -2.494 8.117 1 95.88 81 TYR A CA 1
ATOM 621 C C . TYR A 1 81 ? -9.156 -3.432 8.398 1 95.88 81 TYR A C 1
ATOM 623 O O . TYR A 1 81 ? -8.062 -3.25 7.863 1 95.88 81 TYR A O 1
ATOM 631 N N . VAL A 1 82 ? -9.438 -4.406 9.266 1 97.75 82 VAL A N 1
ATOM 632 C CA . VAL A 1 82 ? -8.555 -5.555 9.438 1 97.75 82 VAL A CA 1
ATOM 633 C C . VAL A 1 82 ? -9.219 -6.809 8.875 1 97.75 82 VAL A C 1
ATOM 635 O O . VAL A 1 82 ? -10.422 -7.02 9.062 1 97.75 82 VAL A O 1
ATOM 638 N N . PHE A 1 83 ? -8.406 -7.613 8.18 1 98.19 83 PHE A N 1
ATOM 639 C CA . PHE A 1 83 ? -9.047 -8.75 7.523 1 98.19 83 PHE A CA 1
ATOM 640 C C . PHE A 1 83 ? -8.242 -10.023 7.738 1 98.19 83 PHE A C 1
ATOM 642 O O . PHE A 1 83 ? -7.031 -9.969 7.965 1 98.19 83 PHE A O 1
ATOM 649 N N . ASP A 1 84 ? -8.828 -11.094 7.801 1 98.69 84 ASP A N 1
ATOM 650 C CA . ASP A 1 84 ? -8.398 -12.492 7.738 1 98.69 84 ASP A CA 1
ATOM 651 C C . ASP A 1 84 ? -9.25 -13.289 6.762 1 98.69 84 ASP A C 1
ATOM 653 O O . ASP A 1 84 ? -10.188 -13.977 7.172 1 98.69 84 ASP A O 1
ATOM 657 N N . ASP A 1 85 ? -8.867 -13.242 5.508 1 98.62 85 ASP A N 1
ATOM 658 C CA . ASP A 1 85 ? -9.703 -13.742 4.418 1 98.62 85 ASP A CA 1
ATOM 659 C C . ASP A 1 85 ? -9.188 -15.086 3.906 1 98.62 85 ASP A C 1
ATOM 661 O O . ASP A 1 85 ? -7.992 -15.234 3.641 1 98.62 85 ASP A O 1
ATOM 665 N N . PRO A 1 86 ? -10.039 -15.992 3.699 1 98.44 86 PRO A N 1
ATOM 666 C CA . PRO A 1 86 ? -9.562 -17.266 3.152 1 98.44 86 PRO A CA 1
ATOM 667 C C . PRO A 1 86 ? -9.188 -17.172 1.675 1 98.44 86 PRO A C 1
ATOM 669 O O . PRO A 1 86 ? -9.844 -16.453 0.911 1 98.44 86 PRO A O 1
ATOM 672 N N . LEU A 1 87 ? -8.148 -17.844 1.313 1 98.25 87 LEU A N 1
ATOM 673 C CA . LEU A 1 87 ? -7.777 -18.109 -0.072 1 98.25 87 LEU A CA 1
ATOM 674 C C . LEU A 1 87 ? -8.242 -19.5 -0.497 1 98.25 87 LEU A C 1
ATOM 676 O O . LEU A 1 87 ? -7.965 -20.484 0.186 1 98.25 87 LEU A O 1
ATOM 680 N N . THR A 1 88 ? -8.875 -19.562 -1.683 1 97.94 88 THR A N 1
ATOM 681 C CA . THR A 1 88 ? -9.445 -20.844 -2.086 1 97.94 88 THR A CA 1
ATOM 682 C C . THR A 1 88 ? -9.086 -21.172 -3.535 1 97.94 88 THR A C 1
ATOM 684 O O . THR A 1 88 ? -8.688 -20.281 -4.289 1 97.94 88 THR A O 1
ATOM 687 N N . GLU A 1 89 ? -9.297 -22.422 -3.902 1 96.69 89 GLU A N 1
ATOM 688 C CA . GLU A 1 89 ? -9.008 -22.875 -5.258 1 96.69 89 GLU A CA 1
ATOM 689 C C . GLU A 1 89 ? -10.07 -22.406 -6.242 1 96.69 89 GLU A C 1
ATOM 691 O O . GLU A 1 89 ? -9.828 -22.359 -7.449 1 96.69 89 GLU A O 1
ATOM 696 N N . GLY A 1 90 ? -11.273 -22.125 -5.707 1 96.56 90 GLY A N 1
ATOM 697 C CA . GLY A 1 90 ? -12.375 -21.672 -6.543 1 96.56 90 GLY A CA 1
ATOM 698 C C . GLY A 1 90 ? -13.211 -20.594 -5.887 1 96.56 90 GLY A C 1
ATOM 699 O O . GLY A 1 90 ? -13.023 -20.281 -4.707 1 96.56 90 GLY A O 1
ATOM 700 N N . PRO A 1 91 ? -14.133 -20.016 -6.605 1 96.38 91 PRO A N 1
ATOM 701 C CA . PRO A 1 91 ? -14.93 -18.891 -6.098 1 96.38 91 PRO A CA 1
ATOM 702 C C . PRO A 1 91 ? -16.031 -19.344 -5.133 1 96.38 91 PRO A C 1
ATOM 704 O O . PRO A 1 91 ? -16.609 -18.516 -4.418 1 96.38 91 PRO A O 1
ATOM 707 N N . ASP A 1 92 ? -16.297 -20.688 -5.172 1 95.75 92 ASP A N 1
ATOM 708 C CA . ASP A 1 92 ? -17.25 -21.234 -4.211 1 95.75 92 ASP A CA 1
ATOM 709 C C . ASP A 1 92 ? -16.688 -21.203 -2.795 1 95.75 92 ASP A C 1
ATOM 711 O O . ASP A 1 92 ? -15.57 -21.672 -2.557 1 95.75 92 ASP A O 1
ATOM 715 N N . PRO A 1 93 ? -17.453 -20.625 -1.893 1 90.56 93 PRO A N 1
ATOM 716 C CA . PRO A 1 93 ? -16.938 -20.547 -0.524 1 90.56 93 PRO A CA 1
ATOM 717 C C . PRO A 1 93 ? -16.609 -21.906 0.074 1 90.56 93 PRO A C 1
ATOM 719 O O . PRO A 1 93 ? -15.883 -22 1.064 1 90.56 93 PRO A O 1
ATOM 722 N N . ASN A 1 94 ? -17.125 -22.906 -0.461 1 93.69 94 ASN A N 1
ATOM 723 C CA . ASN A 1 94 ? -16.859 -24.266 0.03 1 93.69 94 ASN A CA 1
ATOM 724 C C . ASN A 1 94 ? -15.68 -24.906 -0.702 1 93.69 94 ASN A C 1
ATOM 726 O O . ASN A 1 94 ? -15.32 -26.047 -0.432 1 93.69 94 ASN A O 1
ATOM 730 N N . SER A 1 95 ? -15.125 -24.156 -1.595 1 95.38 95 SER A N 1
ATOM 731 C CA . SER A 1 95 ? -13.93 -24.656 -2.271 1 95.38 95 SER A CA 1
ATOM 732 C C . SER A 1 95 ? -12.789 -24.875 -1.284 1 95.38 95 SER A C 1
ATOM 734 O O . SER A 1 95 ? -12.773 -24.281 -0.203 1 95.38 95 SER A O 1
ATOM 736 N N . LYS A 1 96 ? -11.867 -25.703 -1.657 1 96.44 96 LYS A N 1
ATOM 737 C CA . LYS A 1 96 ? -10.727 -26.016 -0.801 1 96.44 96 LYS A CA 1
ATOM 738 C C . LYS A 1 96 ? -9.953 -24.75 -0.44 1 96.44 96 LYS A C 1
ATOM 740 O O . LYS A 1 96 ? -9.609 -23.953 -1.317 1 96.44 96 LYS A O 1
ATOM 745 N N . VAL A 1 97 ? -9.727 -24.609 0.84 1 97.44 97 VAL A N 1
ATOM 746 C CA . VAL A 1 97 ? -8.906 -23.516 1.331 1 97.44 97 VAL A CA 1
ATOM 747 C C . VAL A 1 97 ? -7.43 -23.828 1.128 1 97.44 97 VAL A C 1
ATOM 749 O O . VAL A 1 97 ? -6.969 -24.922 1.501 1 97.44 97 VAL A O 1
ATOM 752 N N . ILE A 1 98 ? -6.719 -22.922 0.545 1 97.75 98 ILE A N 1
ATOM 753 C CA . ILE A 1 98 ? -5.309 -23.172 0.263 1 97.75 98 ILE A CA 1
ATOM 754 C C . ILE A 1 98 ? -4.441 -22.188 1.052 1 97.75 98 ILE A C 1
ATOM 756 O O . ILE A 1 98 ? -3.213 -22.219 0.949 1 97.75 98 ILE A O 1
ATOM 760 N N . GLY A 1 99 ? -4.996 -21.234 1.796 1 98.12 99 GLY A N 1
ATOM 761 C CA . GLY A 1 99 ? -4.277 -20.234 2.588 1 98.12 99 GLY A CA 1
ATOM 762 C C . GLY A 1 99 ? -5.176 -19.141 3.119 1 98.12 99 GLY A C 1
ATOM 763 O O . GLY A 1 99 ? -6.391 -19.312 3.236 1 98.12 99 GLY A O 1
ATOM 764 N N . ASN A 1 100 ? -4.523 -18.078 3.482 1 98.56 100 ASN A N 1
ATOM 765 C CA . ASN A 1 100 ? -5.262 -16.906 3.924 1 98.56 100 ASN A CA 1
ATOM 766 C C . ASN A 1 100 ? -4.512 -15.617 3.598 1 98.56 100 ASN A C 1
ATOM 768 O O . ASN A 1 100 ? -3.283 -15.617 3.504 1 98.56 100 ASN A O 1
ATOM 772 N N . GLY A 1 101 ? -5.277 -14.688 3.328 1 98.62 101 GLY A N 1
ATOM 773 C CA . GLY A 1 101 ? -4.797 -13.32 3.293 1 98.62 101 GLY A CA 1
ATOM 774 C C . GLY A 1 101 ? -5.074 -12.555 4.574 1 98.62 101 GLY A C 1
ATOM 775 O O . GLY A 1 101 ? -6.191 -12.586 5.094 1 98.62 101 GLY A O 1
ATOM 776 N N . ARG A 1 102 ? -4.012 -11.891 5.113 1 98.69 102 ARG A N 1
ATOM 777 C CA . ARG A 1 102 ? -4.156 -11.133 6.352 1 98.69 102 ARG A CA 1
ATOM 778 C C . ARG A 1 102 ? -3.496 -9.758 6.234 1 98.69 102 ARG A C 1
ATOM 780 O O . ARG A 1 102 ? -2.434 -9.625 5.625 1 98.69 102 ARG A O 1
ATOM 787 N N . GLY A 1 103 ? -4.227 -8.797 6.809 1 98.31 103 GLY A N 1
ATOM 788 C CA . GLY A 1 103 ? -3.676 -7.453 6.766 1 98.31 103 GLY A CA 1
ATOM 789 C C . GLY A 1 103 ? -4.688 -6.383 7.125 1 98.31 103 GLY A C 1
ATOM 790 O O . GLY A 1 103 ? -5.605 -6.629 7.914 1 98.31 103 GLY A O 1
ATOM 791 N N . LEU A 1 104 ? -4.426 -5.195 6.617 1 97.31 104 LEU A N 1
ATOM 792 C CA . LEU A 1 104 ? -5.336 -4.066 6.758 1 97.31 104 LEU A CA 1
ATOM 793 C C . LEU A 1 104 ? -5.539 -3.357 5.422 1 97.31 104 LEU A C 1
ATOM 795 O O . LEU A 1 104 ? -4.648 -3.365 4.57 1 97.31 104 LEU A O 1
ATOM 799 N N . TYR A 1 105 ? -6.652 -2.867 5.23 1 96.94 105 TYR A N 1
ATOM 800 C CA . TYR A 1 105 ? -6.832 -1.897 4.156 1 96.94 105 TYR A CA 1
ATOM 801 C C . TYR A 1 105 ? -7.598 -0.676 4.648 1 96.94 105 TYR A C 1
ATOM 803 O O . TYR A 1 105 ? -8.383 -0.768 5.598 1 96.94 105 TYR A O 1
ATOM 811 N N . ALA A 1 106 ? -7.281 0.419 4.035 1 96.75 106 ALA A N 1
ATOM 812 C CA . ALA A 1 106 ? -7.902 1.693 4.387 1 96.75 106 ALA A CA 1
ATOM 813 C C . ALA A 1 106 ? -8.531 2.355 3.162 1 96.75 106 ALA A C 1
ATOM 815 O O . ALA A 1 106 ? -7.992 2.26 2.057 1 96.75 106 ALA A O 1
ATOM 816 N N . SER A 1 107 ? -9.68 2.979 3.396 1 94.69 107 SER A N 1
ATOM 817 C CA . SER A 1 107 ? -10.273 3.82 2.361 1 94.69 107 SER A CA 1
ATOM 818 C C . SER A 1 107 ? -9.508 5.133 2.213 1 94.69 107 SER A C 1
ATOM 820 O O . SER A 1 107 ? -9.562 5.992 3.096 1 94.69 107 SER A O 1
ATOM 822 N N . VAL A 1 108 ? -8.945 5.297 1.01 1 96.44 108 VAL A N 1
ATOM 823 C CA . VAL A 1 108 ? -7.961 6.371 0.926 1 96.44 108 VAL A CA 1
ATOM 824 C C . VAL A 1 108 ? -8.359 7.348 -0.182 1 96.44 108 VAL A C 1
ATOM 826 O O . VAL A 1 108 ? -7.516 8.086 -0.694 1 96.44 108 VAL A O 1
ATOM 829 N N . SER A 1 109 ? -9.508 7.285 -0.593 1 93.75 109 SER A N 1
ATOM 830 C CA . SER A 1 109 ? -10 8.203 -1.62 1 93.75 109 SER A CA 1
ATOM 831 C C . SER A 1 109 ? -11.047 9.156 -1.058 1 93.75 109 SER A C 1
ATOM 833 O O . SER A 1 109 ? -12.031 8.719 -0.46 1 93.75 109 SER A O 1
ATOM 835 N N . ARG A 1 110 ? -10.859 10.391 -1.354 1 89.81 110 ARG A N 1
ATOM 836 C CA . ARG A 1 110 ? -11.836 11.398 -0.949 1 89.81 110 ARG A CA 1
ATOM 837 C C . ARG A 1 110 ? -12.906 11.594 -2.023 1 89.81 110 ARG A C 1
ATOM 839 O O . ARG A 1 110 ? -13.961 12.172 -1.764 1 89.81 110 ARG A O 1
ATOM 846 N N . GLY A 1 111 ? -12.578 11.125 -3.189 1 86.38 111 GLY A N 1
ATOM 847 C CA . GLY A 1 111 ? -13.445 11.391 -4.324 1 86.38 111 GLY A CA 1
ATOM 848 C C . GLY A 1 111 ? -14.281 10.195 -4.734 1 86.38 111 GLY A C 1
ATOM 849 O O . GLY A 1 111 ? -14.562 9.32 -3.918 1 86.38 111 GLY A O 1
ATOM 850 N N . SER A 1 112 ? -14.68 10.266 -6.016 1 86.06 112 SER A N 1
ATOM 851 C CA . SER A 1 112 ? -15.586 9.242 -6.531 1 86.06 112 SER A CA 1
ATOM 852 C C . SER A 1 112 ? -14.828 7.984 -6.934 1 86.06 112 SER A C 1
ATOM 854 O O . SER A 1 112 ? -15.43 6.922 -7.117 1 86.06 112 SER A O 1
ATOM 856 N N . ASP A 1 113 ? -13.586 8.172 -7.137 1 90.25 113 ASP A N 1
ATOM 857 C CA . ASP A 1 113 ? -12.773 7.004 -7.477 1 90.25 113 ASP A CA 1
ATOM 858 C C . ASP A 1 113 ? -12.406 6.211 -6.227 1 90.25 113 ASP A C 1
ATOM 860 O O . ASP A 1 113 ? -11.258 6.246 -5.777 1 90.25 113 ASP A O 1
ATOM 864 N N . LEU A 1 114 ? -13.258 5.441 -5.766 1 91.25 114 LEU A N 1
ATOM 865 C CA . LEU A 1 114 ? -13.039 4.695 -4.531 1 91.25 114 LEU A CA 1
ATOM 866 C C . LEU A 1 114 ? -11.781 3.846 -4.621 1 91.25 114 LEU A C 1
ATOM 868 O O . LEU A 1 114 ? -11.594 3.1 -5.586 1 91.25 114 LEU A O 1
ATOM 872 N N . THR A 1 115 ? -10.93 4.09 -3.67 1 95.44 115 THR A N 1
ATOM 873 C CA . THR A 1 115 ? -9.641 3.414 -3.652 1 95.44 115 THR A CA 1
ATOM 874 C C . THR A 1 115 ? -9.266 2.998 -2.23 1 95.44 115 THR A C 1
ATOM 876 O O . THR A 1 115 ? -9.461 3.76 -1.283 1 95.44 115 THR A O 1
ATOM 879 N N . LEU A 1 116 ? -8.797 1.777 -2.141 1 96.62 116 LEU A N 1
ATOM 880 C CA . LEU A 1 116 ? -8.227 1.283 -0.892 1 96.62 116 LEU A CA 1
ATOM 881 C C . LEU A 1 116 ? -6.707 1.258 -0.963 1 96.62 116 LEU A C 1
ATOM 883 O O . LEU A 1 116 ? -6.133 1.254 -2.055 1 96.62 116 LEU A O 1
ATOM 887 N N . MET A 1 117 ? -6.125 1.424 0.165 1 98 117 MET A N 1
ATOM 888 C CA . MET A 1 117 ? -4.727 1.036 0.328 1 98 117 MET A CA 1
ATOM 889 C C . MET A 1 117 ? -4.617 -0.364 0.923 1 98 117 MET A C 1
ATOM 891 O O . MET A 1 117 ? -4.984 -0.582 2.08 1 98 117 MET A O 1
ATOM 895 N N . PHE A 1 118 ? -4.082 -1.262 0.093 1 98.06 118 PHE A N 1
ATOM 896 C CA . PHE A 1 118 ? -3.963 -2.65 0.521 1 98.06 118 PHE A CA 1
ATOM 897 C C . PHE A 1 118 ? -2.592 -2.908 1.139 1 98.06 118 PHE A C 1
ATOM 899 O O . PHE A 1 118 ? -1.564 -2.637 0.515 1 98.06 118 PHE A O 1
ATOM 906 N N . ASN A 1 119 ? -2.584 -3.303 2.316 1 98.12 119 ASN A N 1
ATOM 907 C CA . ASN A 1 119 ? -1.41 -3.764 3.051 1 98.12 119 ASN A CA 1
ATOM 908 C C . ASN A 1 119 ? -1.639 -5.145 3.662 1 98.12 119 ASN A C 1
ATOM 910 O O . ASN A 1 119 ? -2.258 -5.262 4.723 1 98.12 119 ASN A O 1
ATOM 914 N N . GLY A 1 120 ? -1.061 -6.152 2.988 1 98.19 120 GLY A N 1
ATOM 915 C CA . GLY A 1 120 ? -1.354 -7.488 3.482 1 98.19 120 GLY A CA 1
ATOM 916 C C . GLY A 1 120 ? -0.361 -8.531 3.008 1 98.19 120 GLY A C 1
ATOM 917 O O . GLY A 1 120 ? 0.529 -8.234 2.211 1 98.19 120 GLY A O 1
ATOM 918 N N . ASP A 1 121 ? -0.559 -9.68 3.594 1 98.62 121 ASP A N 1
ATOM 919 C CA . ASP A 1 121 ? 0.232 -10.867 3.285 1 98.62 121 ASP A CA 1
ATOM 920 C C . ASP A 1 121 ? -0.665 -12.031 2.889 1 98.62 121 ASP A C 1
ATOM 922 O O . ASP A 1 121 ? -1.688 -12.281 3.529 1 98.62 121 ASP A O 1
ATOM 926 N N . LEU A 1 122 ? -0.303 -12.648 1.818 1 98.69 122 LEU A N 1
ATOM 927 C CA . LEU A 1 122 ? -1.007 -13.836 1.353 1 98.69 122 LEU A CA 1
ATOM 928 C C . LEU A 1 122 ? -0.182 -15.094 1.615 1 98.69 122 LEU A C 1
ATOM 930 O O . LEU A 1 122 ? 0.801 -15.352 0.917 1 98.69 122 LEU A O 1
ATOM 934 N N . GLU A 1 123 ? -0.65 -15.859 2.557 1 98.69 123 GLU A N 1
ATOM 935 C CA . GLU A 1 123 ? 0.095 -17.047 2.957 1 98.69 123 GLU A CA 1
ATOM 936 C C . GLU A 1 123 ? -0.578 -18.312 2.443 1 98.69 123 GLU A C 1
ATOM 938 O O . GLU A 1 123 ? -1.794 -18.484 2.566 1 98.69 123 GLU A O 1
ATOM 943 N N . PHE A 1 124 ? 0.235 -19.172 1.95 1 98 124 PHE A N 1
ATOM 944 C CA . PHE A 1 124 ? -0.242 -20.469 1.487 1 98 124 PHE A CA 1
ATOM 945 C C . PHE A 1 124 ? -0.018 -21.547 2.549 1 98 124 PHE A C 1
ATOM 947 O O . PHE A 1 124 ? 1.047 -21.594 3.168 1 98 124 PHE A O 1
ATOM 954 N N . THR A 1 125 ? -1.005 -22.375 2.676 1 97.44 125 THR A N 1
ATOM 955 C CA . THR A 1 125 ? -0.941 -23.375 3.736 1 97.44 125 THR A CA 1
ATOM 956 C C . THR A 1 125 ? -1.014 -24.781 3.156 1 97.44 125 THR A C 1
ATOM 958 O O . THR A 1 125 ? -1.207 -25.75 3.891 1 97.44 125 THR A O 1
ATOM 961 N N . SER A 1 126 ? -0.973 -24.844 1.884 1 94 126 SER A N 1
ATOM 962 C CA . SER A 1 126 ? -0.983 -26.141 1.214 1 94 126 SER A CA 1
ATOM 963 C C . SER A 1 126 ? -0.174 -26.109 -0.078 1 94 126 SER A C 1
ATOM 965 O O . SER A 1 126 ? 0.181 -25.031 -0.562 1 94 126 SER A O 1
ATOM 967 N N . GLY A 1 127 ? 0.151 -27.328 -0.49 1 91.88 127 GLY A N 1
ATOM 968 C CA . GLY A 1 127 ? 0.813 -27.438 -1.779 1 91.88 127 GLY A CA 1
ATOM 969 C C . GLY A 1 127 ? 2.283 -27.078 -1.729 1 91.88 127 GLY A C 1
ATOM 970 O O . GLY A 1 127 ? 2.898 -27.094 -0.661 1 91.88 127 GLY A O 1
ATOM 971 N N . GLU A 1 128 ? 2.848 -26.781 -2.832 1 93.94 128 GLU A N 1
ATOM 972 C CA . GLU A 1 128 ? 4.277 -26.547 -3.021 1 93.94 128 GLU A CA 1
ATOM 973 C C . GLU A 1 128 ? 4.762 -25.359 -2.178 1 93.94 128 GLU A C 1
ATOM 975 O O . GLU A 1 128 ? 5.906 -25.359 -1.726 1 93.94 128 GLU A O 1
ATOM 980 N N . PHE A 1 129 ? 3.895 -24.469 -1.92 1 96.5 129 PHE A N 1
ATOM 981 C CA . PHE A 1 129 ? 4.332 -23.234 -1.275 1 96.5 129 PHE A CA 1
ATOM 982 C C . PHE A 1 129 ? 3.799 -23.141 0.149 1 96.5 129 PHE A C 1
ATOM 984 O O . PHE A 1 129 ? 3.711 -22.062 0.719 1 96.5 129 PHE A O 1
ATOM 991 N N . ASN A 1 130 ? 3.492 -24.281 0.634 1 96.56 130 ASN A N 1
ATOM 992 C CA . ASN A 1 130 ? 3.066 -24.344 2.029 1 96.56 130 ASN A CA 1
ATOM 993 C C . ASN A 1 130 ? 4.074 -23.656 2.951 1 96.56 130 ASN A C 1
ATOM 995 O O . ASN A 1 130 ? 5.27 -23.953 2.896 1 96.56 130 ASN A O 1
ATOM 999 N N . GLY A 1 131 ? 3.562 -22.734 3.797 1 97.31 131 GLY A N 1
ATOM 1000 C CA . GLY A 1 131 ? 4.41 -22.016 4.746 1 97.31 131 GLY A CA 1
ATOM 1001 C C . GLY A 1 131 ? 5.047 -20.781 4.164 1 97.31 131 GLY A C 1
ATOM 1002 O O . GLY A 1 131 ? 5.715 -20.016 4.879 1 97.31 131 GLY A O 1
ATOM 1003 N N . SER A 1 132 ? 4.859 -20.516 2.877 1 98.25 132 SER A N 1
ATOM 1004 C CA . SER A 1 132 ? 5.395 -19.344 2.207 1 98.25 132 SER A CA 1
ATOM 1005 C C . SER A 1 132 ? 4.312 -18.297 1.984 1 98.25 132 SER A C 1
ATOM 1007 O O . SER A 1 132 ? 3.121 -18.609 1.987 1 98.25 132 SER A O 1
ATOM 1009 N N . SER A 1 133 ? 4.766 -17.078 1.853 1 98.62 133 SER A N 1
ATOM 1010 C CA . SER A 1 133 ? 3.803 -16 1.632 1 98.62 133 SER A CA 1
ATOM 1011 C C . SER A 1 133 ? 4.395 -14.906 0.751 1 98.62 133 SER A C 1
ATOM 1013 O O . SER A 1 133 ? 5.609 -14.852 0.549 1 98.62 133 SER A O 1
ATOM 1015 N N . ILE A 1 134 ? 3.469 -14.125 0.226 1 98.44 134 ILE A N 1
ATOM 1016 C CA . ILE A 1 134 ? 3.873 -12.914 -0.486 1 98.44 134 ILE A CA 1
ATOM 1017 C C . ILE A 1 134 ? 3.27 -11.688 0.193 1 98.44 134 ILE A C 1
ATOM 1019 O O . ILE A 1 134 ? 2.141 -11.734 0.684 1 98.44 134 ILE A O 1
ATOM 1023 N N . SER A 1 135 ? 4.066 -10.609 0.203 1 98.62 135 SER A N 1
ATOM 1024 C CA . SER A 1 135 ? 3.633 -9.336 0.759 1 98.62 135 SER A CA 1
ATOM 1025 C C . SER A 1 135 ? 3.135 -8.391 -0.335 1 98.62 135 SER A C 1
ATOM 1027 O O . SER A 1 135 ? 3.807 -8.211 -1.353 1 98.62 135 SER A O 1
ATOM 1029 N N . VAL A 1 136 ? 1.926 -7.863 -0.107 1 98.44 136 VAL A N 1
ATOM 1030 C CA . VAL A 1 136 ? 1.316 -6.938 -1.058 1 98.44 136 VAL A CA 1
ATOM 1031 C C . VAL A 1 136 ? 1.088 -5.586 -0.387 1 98.44 136 VAL A C 1
ATOM 1033 O O . VAL A 1 136 ? 0.442 -5.508 0.661 1 98.44 136 VAL A O 1
ATOM 1036 N N . VAL A 1 137 ? 1.678 -4.582 -0.883 1 97.81 137 VAL A N 1
ATOM 1037 C CA . VAL A 1 137 ? 1.48 -3.193 -0.484 1 97.81 137 VAL A CA 1
ATOM 1038 C C . VAL A 1 137 ? 1.21 -2.336 -1.718 1 97.81 137 VAL A C 1
ATOM 1040 O O . VAL A 1 137 ? 2.121 -2.055 -2.5 1 97.81 137 VAL A O 1
ATOM 1043 N N . SER A 1 138 ? -0.08 -1.952 -1.874 1 96.88 138 SER A N 1
ATOM 1044 C CA . SER A 1 138 ? -0.469 -1.329 -3.135 1 96.88 138 SER A CA 1
ATOM 1045 C C . SER A 1 138 ? -1.791 -0.583 -2.998 1 96.88 138 SER A C 1
ATOM 1047 O O . SER A 1 138 ? -2.648 -0.969 -2.201 1 96.88 138 SER A O 1
ATOM 1049 N N . ARG A 1 139 ? -1.842 0.463 -3.83 1 95.94 139 ARG A N 1
ATOM 1050 C CA . ARG A 1 139 ? -3.182 0.987 -4.07 1 95.94 139 ARG A CA 1
ATOM 1051 C C . ARG A 1 139 ? -4.102 -0.095 -4.629 1 95.94 139 ARG A C 1
ATOM 1053 O O . ARG A 1 139 ? -3.684 -0.903 -5.457 1 95.94 139 ARG A O 1
ATOM 1060 N N . ASP A 1 140 ? -5.285 -0.032 -4.164 1 95.88 140 ASP A N 1
ATOM 1061 C CA . ASP A 1 140 ? -6.305 -1.01 -4.527 1 95.88 140 ASP A CA 1
ATOM 1062 C C . ASP A 1 140 ? -7.605 -0.32 -4.938 1 95.88 140 ASP A C 1
ATOM 1064 O O . ASP A 1 140 ? -8.547 -0.238 -4.148 1 95.88 140 ASP A O 1
ATOM 1068 N N . PRO A 1 141 ? -7.629 0.139 -6.195 1 94.94 141 PRO A N 1
ATOM 1069 C CA . PRO A 1 141 ? -8.867 0.791 -6.629 1 94.94 141 PRO A CA 1
ATOM 1070 C C . PRO A 1 141 ? -10.062 -0.159 -6.633 1 94.94 141 PRO A C 1
ATOM 1072 O O . PRO A 1 141 ? -9.914 -1.34 -6.957 1 94.94 141 PRO A O 1
ATOM 1075 N N . LEU A 1 142 ? -11.18 0.369 -6.285 1 92.75 142 LEU A N 1
ATOM 1076 C CA . LEU A 1 142 ? -12.391 -0.445 -6.277 1 92.75 142 LEU A CA 1
ATOM 1077 C C . LEU A 1 142 ? -13.008 -0.511 -7.668 1 92.75 142 LEU A C 1
ATOM 1079 O O . LEU A 1 142 ? -14.102 0.014 -7.891 1 92.75 142 LEU A O 1
ATOM 1083 N N . VAL A 1 143 ? -12.367 -1.203 -8.516 1 92.81 143 VAL A N 1
ATOM 1084 C CA . VAL A 1 143 ? -12.797 -1.507 -9.875 1 92.81 143 VAL A CA 1
ATOM 1085 C C . VAL A 1 143 ? -12.766 -3.016 -10.102 1 92.81 143 VAL A C 1
ATOM 1087 O O . VAL A 1 143 ? -12.234 -3.764 -9.273 1 92.81 143 VAL A O 1
ATOM 1090 N N . LEU A 1 144 ? -13.336 -3.416 -11.156 1 92.69 144 LEU A N 1
ATOM 1091 C CA . LEU A 1 144 ? -13.516 -4.848 -11.383 1 92.69 144 LEU A CA 1
ATOM 1092 C C . LEU A 1 144 ? -12.18 -5.531 -11.633 1 92.69 144 LEU A C 1
ATOM 1094 O O . LEU A 1 144 ? -11.938 -6.637 -11.148 1 92.69 144 LEU A O 1
ATOM 1098 N N . VAL A 1 145 ? -11.359 -4.938 -12.508 1 95.75 145 VAL A N 1
ATOM 1099 C CA . VAL A 1 145 ? -10.047 -5.477 -12.844 1 95.75 145 VAL A CA 1
ATOM 1100 C C . VAL A 1 145 ? -8.961 -4.492 -12.422 1 95.75 145 VAL A C 1
ATOM 1102 O O . VAL A 1 145 ? -9.031 -3.303 -12.742 1 95.75 145 VAL A O 1
ATOM 1105 N N . LYS A 1 146 ? -8.031 -5.004 -11.688 1 96.12 146 LYS A N 1
ATOM 1106 C CA . LYS A 1 146 ? -6.98 -4.121 -11.195 1 96.12 146 LYS A CA 1
ATOM 1107 C C . LYS A 1 146 ? -5.676 -4.883 -10.984 1 96.12 146 LYS A C 1
ATOM 1109 O O . LYS A 1 146 ? -5.66 -6.113 -11 1 96.12 146 LYS A O 1
ATOM 1114 N N . GLU A 1 147 ? -4.633 -4.059 -10.828 1 97.75 147 GLU A N 1
ATOM 1115 C CA . GLU A 1 147 ? -3.305 -4.586 -10.539 1 97.75 147 GLU A CA 1
ATOM 1116 C C . GLU A 1 147 ? -2.832 -4.156 -9.148 1 97.75 147 GLU A C 1
ATOM 1118 O O . GLU A 1 147 ? -3.041 -3.012 -8.742 1 97.75 147 GLU A O 1
ATOM 1123 N N . LEU A 1 148 ? -2.178 -5.078 -8.438 1 98 148 LEU A N 1
ATOM 1124 C CA . LEU A 1 148 ? -1.514 -4.797 -7.168 1 98 148 LEU A CA 1
ATOM 1125 C C . LEU A 1 148 ? -0.035 -5.16 -7.234 1 98 148 LEU A C 1
ATOM 1127 O O . LEU A 1 148 ? 0.367 -5.992 -8.055 1 98 148 LEU A O 1
ATOM 1131 N N . ALA A 1 149 ? 0.682 -4.574 -6.355 1 98.38 149 ALA A N 1
ATOM 1132 C CA . ALA A 1 149 ? 2.125 -4.801 -6.352 1 98.38 149 ALA A CA 1
ATOM 1133 C C . ALA A 1 149 ? 2.518 -5.805 -5.27 1 98.38 149 ALA A C 1
ATOM 1135 O O . ALA A 1 149 ? 2.105 -5.672 -4.113 1 98.38 149 ALA A O 1
ATOM 1136 N N . VAL A 1 150 ? 3.281 -6.812 -5.609 1 98.38 150 VAL A N 1
ATOM 1137 C CA . VAL A 1 150 ? 3.979 -7.668 -4.656 1 98.38 150 VAL A CA 1
ATOM 1138 C C . VAL A 1 150 ? 5.332 -7.059 -4.305 1 98.38 150 VAL A C 1
ATOM 1140 O O . VAL A 1 150 ? 6.16 -6.816 -5.188 1 98.38 150 VAL A O 1
ATOM 1143 N N . VAL A 1 151 ? 5.602 -6.91 -3.029 1 97.88 151 VAL A N 1
ATOM 1144 C CA . VAL A 1 151 ? 6.773 -6.129 -2.654 1 97.88 151 VAL A CA 1
ATOM 1145 C C . VAL A 1 151 ? 7.754 -7.004 -1.879 1 97.88 151 VAL A C 1
ATOM 1147 O O . VAL A 1 151 ? 8.836 -6.555 -1.504 1 97.88 151 VAL A O 1
ATOM 1150 N N . GLY A 1 152 ? 7.367 -8.188 -1.57 1 97.44 152 GLY A N 1
ATOM 1151 C CA . GLY A 1 152 ? 8.219 -9.125 -0.85 1 97.44 152 GLY A CA 1
ATOM 1152 C C . GLY A 1 152 ? 7.551 -10.461 -0.587 1 97.44 152 GLY A C 1
ATOM 1153 O O . GLY A 1 152 ? 6.512 -10.773 -1.179 1 97.44 152 GLY A O 1
ATOM 1154 N N . GLY A 1 153 ? 8.289 -11.289 0.279 1 97.56 153 GLY A N 1
ATOM 1155 C CA . GLY A 1 153 ? 7.75 -12.586 0.649 1 97.56 153 GLY A CA 1
ATOM 1156 C C . GLY A 1 153 ? 8.602 -13.32 1.667 1 97.56 153 GLY A C 1
ATOM 1157 O O . GLY A 1 153 ? 9.688 -12.859 2.021 1 97.56 153 GLY A O 1
ATOM 1158 N N . ARG A 1 154 ? 8.062 -14.375 2.119 1 98.06 154 ARG A N 1
ATOM 1159 C CA . ARG A 1 154 ? 8.734 -15.25 3.074 1 98.06 154 ARG A CA 1
ATOM 1160 C C . ARG A 1 154 ? 8.766 -16.688 2.57 1 98.06 154 ARG A C 1
ATOM 1162 O O . ARG A 1 154 ? 7.957 -17.078 1.726 1 98.06 154 ARG A O 1
ATOM 1169 N N . GLY A 1 155 ? 9.672 -17.438 3.143 1 97.75 155 GLY A N 1
ATOM 1170 C CA . GLY A 1 155 ? 9.789 -18.828 2.725 1 97.75 155 GLY A CA 1
ATOM 1171 C C . GLY A 1 155 ? 10.336 -18.984 1.315 1 97.75 155 GLY A C 1
ATOM 1172 O O . GLY A 1 155 ? 11.375 -18.422 0.98 1 97.75 155 GLY A O 1
ATOM 1173 N N . LYS A 1 156 ? 9.617 -19.719 0.519 1 97.44 156 LYS A N 1
ATOM 1174 C CA . LYS A 1 156 ? 10.062 -19.969 -0.853 1 97.44 156 LYS A CA 1
ATOM 1175 C C . LYS A 1 156 ? 9.961 -18.688 -1.692 1 97.44 156 LYS A C 1
ATOM 1177 O O . LYS A 1 156 ? 10.508 -18.625 -2.795 1 97.44 156 LYS A O 1
ATOM 1182 N N . PHE A 1 157 ? 9.367 -17.719 -1.16 1 97.69 157 PHE A N 1
ATOM 1183 C CA . PHE A 1 157 ? 9.219 -16.469 -1.883 1 97.69 157 PHE A CA 1
ATOM 1184 C C . PHE A 1 157 ? 10.133 -15.398 -1.298 1 97.69 157 PHE A C 1
ATOM 1186 O O . PHE A 1 157 ? 9.891 -14.203 -1.476 1 97.69 157 PHE A O 1
ATOM 1193 N N . ARG A 1 158 ? 11.125 -15.742 -0.616 1 96.75 158 ARG A N 1
ATOM 1194 C CA . ARG A 1 158 ? 12.086 -14.766 -0.113 1 96.75 158 ARG A CA 1
ATOM 1195 C C . ARG A 1 158 ? 12.594 -13.867 -1.235 1 96.75 158 ARG A C 1
ATOM 1197 O O . ARG A 1 158 ? 12.891 -14.336 -2.332 1 96.75 158 ARG A O 1
ATOM 1204 N N . MET A 1 159 ? 12.578 -12.508 -0.933 1 94.19 159 MET A N 1
ATOM 1205 C CA . MET A 1 159 ? 13.078 -11.477 -1.835 1 94.19 159 MET A CA 1
ATOM 1206 C C . MET A 1 159 ? 12.203 -11.375 -3.08 1 94.19 159 MET A C 1
ATOM 1208 O O . MET A 1 159 ? 12.641 -10.867 -4.113 1 94.19 159 MET A O 1
ATOM 1212 N N . ALA A 1 160 ? 11.023 -11.875 -3.012 1 96.31 160 ALA A N 1
ATOM 1213 C CA . ALA A 1 160 ? 10.141 -11.922 -4.18 1 96.31 160 ALA A CA 1
ATOM 1214 C C . ALA A 1 160 ? 9.688 -10.516 -4.574 1 96.31 160 ALA A C 1
ATOM 1216 O O . ALA A 1 160 ? 9.57 -9.633 -3.721 1 96.31 160 ALA A O 1
ATOM 1217 N N . LYS A 1 161 ? 9.461 -10.391 -5.828 1 96.94 161 LYS A N 1
ATOM 1218 C CA . LYS A 1 161 ? 8.734 -9.289 -6.449 1 96.94 161 LYS A CA 1
ATOM 1219 C C . LYS A 1 161 ? 7.719 -9.805 -7.465 1 96.94 161 LYS A C 1
ATOM 1221 O O . LYS A 1 161 ? 7.855 -10.922 -7.973 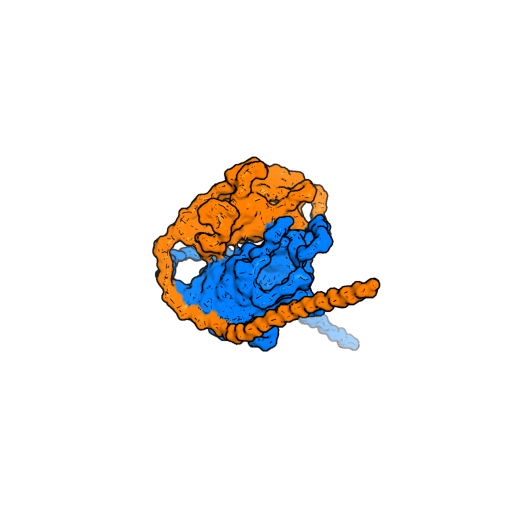1 96.94 161 LYS A O 1
ATOM 1226 N N . GLY A 1 162 ? 6.754 -9 -7.672 1 97.19 162 GLY A N 1
ATOM 1227 C CA . GLY A 1 162 ? 5.762 -9.422 -8.648 1 97.19 162 GLY A CA 1
ATOM 1228 C C . GLY A 1 162 ? 4.543 -8.516 -8.688 1 97.19 162 GLY A C 1
ATOM 1229 O O . GLY A 1 162 ? 4.613 -7.359 -8.273 1 97.19 162 GLY A O 1
ATOM 1230 N N . PHE A 1 163 ? 3.516 -9.039 -9.305 1 97.75 163 PHE A N 1
ATOM 1231 C CA . PHE A 1 163 ? 2.26 -8.312 -9.414 1 97.75 163 PHE A CA 1
ATOM 1232 C C . PHE A 1 163 ? 1.074 -9.266 -9.406 1 97.75 163 PHE A C 1
ATOM 1234 O O . PHE A 1 163 ? 1.225 -10.453 -9.719 1 97.75 163 PHE A O 1
ATOM 1241 N N . VAL A 1 164 ? 0.009 -8.703 -9 1 98 164 VAL A N 1
ATOM 1242 C CA . VAL A 1 164 ? -1.254 -9.43 -8.938 1 98 164 VAL A CA 1
ATOM 1243 C C . VAL A 1 164 ? -2.289 -8.75 -9.828 1 98 164 VAL A C 1
ATOM 1245 O O . VAL A 1 164 ? -2.533 -7.551 -9.695 1 98 164 VAL A O 1
ATOM 1248 N N . TRP A 1 165 ? -2.852 -9.523 -10.664 1 97.81 165 TRP A N 1
ATOM 1249 C CA . TRP A 1 165 ? -4.094 -9.109 -11.305 1 97.81 165 TRP A CA 1
ATOM 1250 C C . TRP A 1 165 ? -5.305 -9.68 -10.578 1 97.81 165 TRP A C 1
ATOM 1252 O O . TRP A 1 165 ? -5.363 -10.883 -10.32 1 97.81 165 TRP A O 1
ATOM 1262 N N . THR A 1 166 ? -6.172 -8.781 -10.266 1 97.69 166 THR A N 1
ATOM 1263 C CA . THR A 1 166 ? -7.375 -9.258 -9.586 1 97.69 166 THR A CA 1
ATOM 1264 C C . THR A 1 166 ? -8.617 -8.961 -10.422 1 97.69 166 THR A C 1
ATOM 1266 O O . THR A 1 166 ? -8.68 -7.934 -11.109 1 97.69 166 THR A O 1
ATOM 1269 N N . ASN A 1 167 ? -9.523 -9.844 -10.352 1 97.19 167 ASN A N 1
ATOM 1270 C CA . ASN A 1 167 ? -10.859 -9.703 -10.93 1 97.19 167 ASN A CA 1
ATOM 1271 C C . ASN A 1 167 ? -11.945 -9.953 -9.883 1 97.19 167 ASN A C 1
ATOM 1273 O O . ASN A 1 167 ? -11.961 -11.008 -9.25 1 97.19 167 ASN A O 1
ATOM 1277 N N . ALA A 1 168 ? -12.805 -8.992 -9.742 1 96.75 168 ALA A N 1
ATOM 1278 C CA . ALA A 1 168 ? -13.922 -9.211 -8.836 1 96.75 168 ALA A CA 1
ATOM 1279 C C . ALA A 1 168 ? -14.977 -10.109 -9.469 1 96.75 168 ALA A C 1
ATOM 1281 O O . ALA A 1 168 ? -15.734 -9.672 -10.344 1 96.75 168 ALA A O 1
ATOM 1282 N N . VAL A 1 169 ? -15.133 -11.273 -8.969 1 96.44 169 VAL A N 1
ATOM 1283 C CA . VAL A 1 169 ? -16.094 -12.195 -9.555 1 96.44 169 VAL A CA 1
ATOM 1284 C C . VAL A 1 169 ? -17.438 -12.07 -8.836 1 96.44 169 VAL A C 1
ATOM 1286 O O . VAL A 1 169 ? -18.469 -12.516 -9.352 1 96.44 169 VAL A O 1
ATOM 1289 N N . TYR A 1 170 ? -17.422 -11.594 -7.676 1 94.56 170 TYR A N 1
ATOM 1290 C CA . TYR A 1 170 ? -18.609 -11.227 -6.91 1 94.56 170 TYR A CA 1
ATOM 1291 C C . TYR A 1 170 ? -18.359 -9.961 -6.098 1 94.56 170 TYR A C 1
ATOM 1293 O O . TYR A 1 170 ? -17.297 -9.805 -5.488 1 94.56 170 TYR A O 1
ATOM 1301 N N . PHE A 1 171 ? -19.312 -9.055 -6.133 1 92.75 171 PHE A N 1
ATOM 1302 C CA . PHE A 1 171 ? -19.25 -7.844 -5.324 1 92.75 171 PHE A CA 1
ATOM 1303 C C . PHE A 1 171 ? -20.641 -7.363 -4.957 1 92.75 171 PHE A C 1
ATOM 1305 O O . PHE A 1 171 ? -21.469 -7.109 -5.836 1 92.75 171 PHE A O 1
ATOM 1312 N N . ASN A 1 172 ? -20.844 -7.219 -3.662 1 91.5 172 ASN A N 1
ATOM 1313 C CA . ASN A 1 172 ? -22.094 -6.656 -3.158 1 91.5 172 ASN A CA 1
ATOM 1314 C C . ASN A 1 172 ? -21.922 -5.195 -2.744 1 91.5 172 ASN A C 1
ATOM 1316 O O . ASN A 1 172 ? -21.266 -4.902 -1.74 1 91.5 172 ASN A O 1
ATOM 1320 N N . VAL A 1 173 ? -22.547 -4.27 -3.383 1 84.44 173 VAL A N 1
ATOM 1321 C CA . VAL A 1 173 ? -22.328 -2.838 -3.207 1 84.44 173 VAL A CA 1
ATOM 1322 C C . VAL A 1 173 ? -22.953 -2.371 -1.896 1 84.44 173 VAL A C 1
ATOM 1324 O O . VAL A 1 173 ? -22.625 -1.296 -1.391 1 84.44 173 VAL A O 1
ATOM 1327 N N . THR A 1 174 ? -23.859 -3.156 -1.42 1 85.25 174 THR A N 1
ATOM 1328 C CA . THR A 1 174 ? -24.531 -2.779 -0.182 1 85.25 174 THR A CA 1
ATOM 1329 C C . THR A 1 174 ? -23.719 -3.197 1.032 1 85.25 174 THR A C 1
ATOM 1331 O O . THR A 1 174 ? -23.547 -2.422 1.978 1 85.25 174 THR A O 1
ATOM 1334 N N . THR A 1 175 ? -23.203 -4.336 0.989 1 88.12 175 THR A N 1
ATOM 1335 C CA . THR A 1 175 ? -22.516 -4.855 2.168 1 88.12 175 THR A CA 1
ATOM 1336 C C . THR A 1 175 ? -21.016 -4.68 2.043 1 88.12 175 THR A C 1
ATOM 1338 O O . THR A 1 175 ? -20.297 -4.707 3.043 1 88.12 175 THR A O 1
ATOM 1341 N N . GLY A 1 176 ? -20.516 -4.617 0.826 1 90.44 176 GLY A N 1
ATOM 1342 C CA . GLY A 1 176 ? -19.094 -4.543 0.574 1 90.44 176 GLY A CA 1
ATOM 1343 C C . GLY A 1 176 ? -18.438 -5.902 0.422 1 90.44 176 GLY A C 1
ATOM 1344 O O . GLY A 1 176 ? -17.234 -5.996 0.191 1 90.44 176 GLY A O 1
ATOM 1345 N N . ASP A 1 177 ? -19.219 -7.016 0.528 1 94.81 177 ASP A N 1
ATOM 1346 C CA . ASP A 1 177 ? -18.688 -8.359 0.362 1 94.81 177 ASP A CA 1
ATOM 1347 C C . ASP A 1 177 ? -18.125 -8.562 -1.047 1 94.81 177 ASP A C 1
ATOM 1349 O O . ASP A 1 177 ? -18.734 -8.109 -2.025 1 94.81 177 ASP A O 1
ATOM 1353 N N . ALA A 1 178 ? -17.016 -9.312 -1.064 1 96.56 178 ALA A N 1
ATOM 1354 C CA . ALA A 1 178 ? -16.406 -9.508 -2.377 1 96.56 178 ALA A CA 1
ATOM 1355 C C . ALA A 1 178 ? -15.711 -10.867 -2.457 1 96.56 178 ALA A C 1
ATOM 1357 O O . ALA A 1 178 ? -15.211 -11.375 -1.451 1 96.56 178 ALA A O 1
ATOM 1358 N N . ILE A 1 179 ? -15.75 -11.43 -3.615 1 97.94 179 ILE A N 1
ATOM 1359 C CA . ILE A 1 179 ? -14.891 -12.539 -4.008 1 97.94 179 ILE A CA 1
ATOM 1360 C C . ILE A 1 179 ? -13.992 -12.117 -5.168 1 97.94 179 ILE A C 1
ATOM 1362 O O . ILE A 1 179 ? -14.484 -11.734 -6.23 1 97.94 179 ILE A O 1
ATOM 1366 N N . LEU A 1 180 ? -12.734 -12.227 -4.926 1 98.12 180 LEU A N 1
ATOM 1367 C CA . LEU A 1 180 ? -11.758 -11.742 -5.898 1 98.12 180 LEU A CA 1
ATOM 1368 C C . LEU A 1 180 ? -10.938 -12.906 -6.457 1 98.12 180 LEU A C 1
ATOM 1370 O O . LEU A 1 180 ? -10.453 -13.75 -5.699 1 98.12 180 LEU A O 1
ATOM 1374 N N . GLU A 1 181 ? -10.805 -12.906 -7.762 1 98.31 181 GLU A N 1
ATOM 1375 C CA . GLU A 1 181 ? -9.891 -13.797 -8.461 1 98.31 181 GLU A CA 1
ATOM 1376 C C . GLU A 1 181 ? -8.484 -13.203 -8.531 1 98.31 181 GLU A C 1
ATOM 1378 O O . GLU A 1 181 ? -8.305 -12.07 -8.977 1 98.31 181 GLU A O 1
ATOM 1383 N N . TYR A 1 182 ? -7.551 -13.969 -8.109 1 98.31 182 TYR A N 1
ATOM 13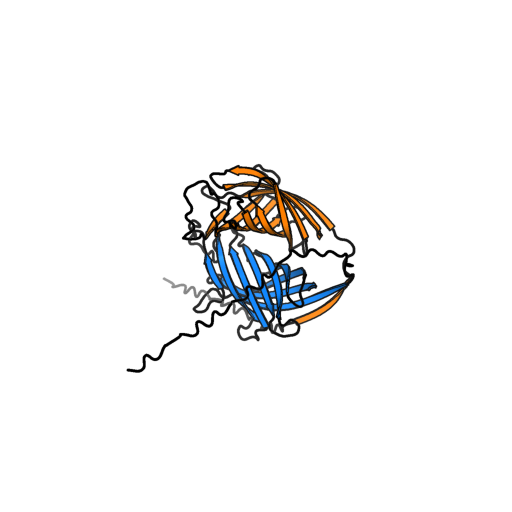84 C CA . TYR A 1 182 ? -6.16 -13.523 -8.102 1 98.31 182 TYR A CA 1
ATOM 1385 C C . TYR A 1 182 ? -5.344 -14.289 -9.141 1 98.31 182 TYR A C 1
ATOM 1387 O O . TYR A 1 182 ? -5.285 -15.523 -9.102 1 98.31 182 TYR A O 1
ATOM 1395 N N . ASN A 1 183 ? -4.742 -13.586 -9.992 1 98 183 ASN A N 1
ATOM 1396 C CA . ASN A 1 183 ? -3.682 -14.055 -10.875 1 98 183 ASN A CA 1
ATOM 1397 C C . ASN A 1 183 ? -2.34 -13.414 -10.531 1 98 183 ASN A C 1
ATOM 1399 O O . ASN A 1 183 ? -2.115 -12.234 -10.812 1 98 183 ASN A O 1
ATOM 1403 N N . VAL A 1 184 ? -1.467 -14.227 -10 1 98 184 VAL A N 1
ATOM 1404 C CA . VAL A 1 184 ? -0.244 -13.68 -9.422 1 98 184 VAL A CA 1
ATOM 1405 C C . VAL A 1 184 ? 0.96 -14.109 -10.258 1 98 184 VAL A C 1
ATOM 1407 O O . VAL A 1 184 ? 1.087 -15.289 -10.609 1 98 184 VAL A O 1
ATOM 1410 N N . THR A 1 185 ? 1.777 -13.219 -10.586 1 97.75 185 THR A N 1
ATOM 1411 C CA . THR A 1 185 ? 3.1 -13.477 -11.148 1 97.75 185 THR A CA 1
ATOM 1412 C C . THR A 1 185 ? 4.191 -13.039 -10.18 1 97.75 185 THR A C 1
ATOM 1414 O O . THR A 1 185 ? 4.246 -11.875 -9.781 1 97.75 185 THR A O 1
ATOM 1417 N N . ILE A 1 186 ? 5.051 -13.984 -9.812 1 97.5 186 ILE A N 1
ATOM 1418 C CA . ILE A 1 186 ? 6.059 -13.727 -8.789 1 97.5 186 ILE A CA 1
ATOM 1419 C C . ILE A 1 186 ? 7.438 -14.117 -9.32 1 97.5 186 ILE A C 1
ATOM 1421 O O . ILE A 1 186 ? 7.602 -15.195 -9.906 1 97.5 186 ILE A O 1
ATOM 1425 N N . PHE A 1 187 ? 8.383 -13.281 -9.102 1 96.62 187 PHE A N 1
ATOM 1426 C CA . PHE A 1 187 ? 9.789 -13.562 -9.367 1 96.62 187 PHE A CA 1
ATOM 1427 C C . PHE A 1 187 ? 10.562 -13.758 -8.07 1 96.62 187 PHE A C 1
ATOM 1429 O O . PHE A 1 187 ? 10.539 -12.891 -7.195 1 96.62 187 PHE A O 1
ATOM 1436 N N . HIS A 1 188 ? 11.305 -14.922 -8.008 1 95.31 188 HIS A N 1
ATOM 1437 C CA . HIS A 1 188 ? 11.93 -15.234 -6.73 1 95.31 188 HIS A CA 1
ATOM 1438 C C . HIS A 1 188 ? 13.086 -16.219 -6.914 1 95.31 188 HIS A C 1
ATOM 1440 O O . HIS A 1 188 ? 13.18 -16.891 -7.938 1 95.31 188 HIS A O 1
ATOM 1446 N N . MET B 1 1 ? -61.719 4.656 -16.922 1 29.86 1 MET B N 1
ATOM 1447 C CA . MET B 1 1 ? -60.75 4.598 -15.828 1 29.86 1 MET B CA 1
ATOM 1448 C C . MET B 1 1 ? -59.875 3.354 -15.945 1 29.86 1 MET B C 1
ATOM 1450 O O . MET B 1 1 ? -60.219 2.305 -15.391 1 29.86 1 MET B O 1
ATOM 1454 N N . GLU B 1 2 ? -59.375 2.98 -17.188 1 36 2 GLU B N 1
ATOM 1455 C CA . GLU B 1 2 ? -58.625 1.796 -17.578 1 36 2 GLU B CA 1
ATOM 1456 C C . GLU B 1 2 ? -57.281 1.731 -16.828 1 36 2 GLU B C 1
ATOM 1458 O O . GLU B 1 2 ? -56.531 2.707 -16.797 1 36 2 GLU B O 1
ATOM 1463 N N . THR B 1 3 ? -57.281 0.924 -15.75 1 36 3 THR B N 1
ATOM 1464 C CA . THR B 1 3 ? -56.188 0.526 -14.867 1 36 3 THR B CA 1
ATOM 1465 C C . THR B 1 3 ? -55.031 -0.063 -15.664 1 36 3 THR B C 1
ATOM 1467 O O . THR B 1 3 ? -55.188 -1.114 -16.297 1 36 3 THR B O 1
ATOM 1470 N N . ILE B 1 4 ? -54.281 0.672 -16.484 1 36.41 4 ILE B N 1
ATOM 1471 C CA . ILE B 1 4 ? -53.094 0.172 -17.156 1 36.41 4 ILE B CA 1
ATOM 1472 C C . ILE B 1 4 ? -52.188 -0.527 -16.141 1 36.41 4 ILE B C 1
ATOM 1474 O O . ILE B 1 4 ? -51.781 0.078 -15.141 1 36.41 4 ILE B O 1
ATOM 1478 N N . ASN B 1 5 ? -52.375 -1.835 -15.906 1 32.94 5 ASN B N 1
ATOM 1479 C CA . ASN B 1 5 ? -51.562 -2.74 -15.117 1 32.94 5 ASN B CA 1
ATOM 1480 C C . ASN B 1 5 ? -50.094 -2.717 -15.578 1 32.94 5 ASN B C 1
ATOM 1482 O O . ASN B 1 5 ? -49.781 -3.107 -16.703 1 32.94 5 ASN B O 1
ATOM 1486 N N . PHE B 1 6 ? -49.312 -1.679 -15.336 1 34.38 6 PHE B N 1
ATOM 1487 C CA . PHE B 1 6 ? -47.875 -1.625 -15.625 1 34.38 6 PHE B CA 1
ATOM 1488 C C . PHE B 1 6 ? -47.156 -2.816 -15.016 1 34.38 6 PHE B C 1
ATOM 1490 O O . PHE B 1 6 ? -46.938 -2.859 -13.797 1 34.38 6 PHE B O 1
ATOM 1497 N N . ALA B 1 7 ? -47.438 -4.043 -15.383 1 32.31 7 ALA B N 1
ATOM 1498 C CA . ALA B 1 7 ? -46.625 -5.199 -15 1 32.31 7 ALA B CA 1
ATOM 1499 C C . ALA B 1 7 ? -45.156 -4.977 -15.32 1 32.31 7 ALA B C 1
ATOM 1501 O O . ALA B 1 7 ? -44.781 -4.91 -16.484 1 32.31 7 ALA B O 1
ATOM 1502 N N . TRP B 1 8 ? -44.438 -4.066 -14.609 1 31.36 8 TRP B N 1
ATOM 1503 C CA . TRP B 1 8 ? -43 -3.963 -14.711 1 31.36 8 TRP B CA 1
ATOM 1504 C C . TRP B 1 8 ? -42.344 -5.34 -14.617 1 31.36 8 TRP B C 1
ATOM 1506 O O . TRP B 1 8 ? -42.531 -6.066 -13.641 1 31.36 8 TRP B O 1
ATOM 1516 N N . LEU B 1 9 ? -42.219 -6.023 -15.734 1 33.47 9 LEU B N 1
ATOM 1517 C CA . LEU B 1 9 ? -41.406 -7.242 -15.891 1 33.47 9 LEU B CA 1
ATOM 1518 C C . LEU B 1 9 ? -40.062 -7.098 -15.227 1 33.47 9 LEU B C 1
ATOM 1520 O O . LEU B 1 9 ? -39.25 -6.227 -15.602 1 33.47 9 LEU B O 1
ATOM 1524 N N . LEU B 1 10 ? -39.938 -7.348 -13.953 1 34.28 10 LEU B N 1
ATOM 1525 C CA . LEU B 1 10 ? -38.688 -7.582 -13.234 1 34.28 10 LEU B CA 1
ATOM 1526 C C . LEU B 1 10 ? -37.812 -8.57 -13.992 1 34.28 10 LEU B C 1
ATOM 1528 O O . LEU B 1 10 ? -38.125 -9.758 -14.062 1 34.28 10 LEU B O 1
ATOM 1532 N N . LEU B 1 11 ? -37.312 -8.203 -15.18 1 33 11 LEU B N 1
ATOM 1533 C CA . LEU B 1 11 ? -36.281 -9.055 -15.773 1 33 11 LEU B CA 1
ATOM 1534 C C . LEU B 1 11 ? -35.188 -9.383 -14.758 1 33 11 LEU B C 1
ATOM 1536 O O . LEU B 1 11 ? -34.438 -8.5 -14.336 1 33 11 LEU B O 1
ATOM 1540 N N . ILE B 1 12 ? -35.438 -10.305 -13.891 1 34.28 12 ILE B N 1
ATOM 1541 C CA . ILE B 1 12 ? -34.406 -10.953 -13.086 1 34.28 12 ILE B CA 1
ATOM 1542 C C . ILE B 1 12 ? -33.281 -11.43 -13.984 1 34.28 12 ILE B C 1
ATOM 1544 O O . ILE B 1 12 ? -33.469 -12.312 -14.82 1 34.28 12 ILE B O 1
ATOM 1548 N N . LEU B 1 13 ? -32.438 -10.562 -14.508 1 34.84 13 LEU B N 1
ATOM 1549 C CA . LEU B 1 13 ? -31.203 -11.008 -15.133 1 34.84 13 LEU B CA 1
ATOM 1550 C C . LEU B 1 13 ? -30.531 -12.086 -14.281 1 34.84 13 LEU B C 1
ATOM 1552 O O . LEU B 1 13 ? -30.062 -11.805 -13.172 1 34.84 13 LEU B O 1
ATOM 1556 N N . ALA B 1 14 ? -30.969 -13.305 -14.312 1 35.47 14 ALA B N 1
ATOM 1557 C CA . ALA B 1 14 ? -30.234 -14.484 -13.844 1 35.47 14 ALA B CA 1
ATOM 1558 C C . ALA B 1 14 ? -28.797 -14.477 -14.352 1 35.47 14 ALA B C 1
ATOM 1560 O O . ALA B 1 14 ? -28.547 -14.734 -15.531 1 35.47 14 ALA B O 1
ATOM 1561 N N . ALA B 1 15 ? -27.906 -13.602 -13.875 1 36.75 15 ALA B N 1
ATOM 1562 C CA . ALA B 1 15 ? -26.484 -13.797 -14.148 1 36.75 15 ALA B CA 1
ATOM 1563 C C . ALA B 1 15 ? -26.078 -15.25 -13.938 1 36.75 15 ALA B C 1
ATOM 1565 O O . ALA B 1 15 ? -26.188 -15.781 -12.828 1 36.75 15 ALA B O 1
ATOM 1566 N N . THR B 1 16 ? -26.266 -16.125 -14.836 1 35.34 16 THR B N 1
ATOM 1567 C CA . THR B 1 16 ? -25.641 -17.438 -14.828 1 35.34 16 THR B CA 1
ATOM 1568 C C . THR B 1 16 ? -24.203 -17.328 -14.328 1 35.34 16 THR B C 1
ATOM 1570 O O . THR B 1 16 ? -23.359 -16.656 -14.945 1 35.34 16 THR B O 1
ATOM 1573 N N . LEU B 1 17 ? -23.984 -17.391 -13.039 1 40.44 17 LEU B N 1
ATOM 1574 C CA . LEU B 1 17 ? -22.656 -17.688 -12.484 1 40.44 17 LEU B CA 1
ATOM 1575 C C . LEU B 1 17 ? -22 -18.828 -13.242 1 40.44 17 LEU B C 1
ATOM 1577 O O . LEU B 1 17 ? -22.438 -19.984 -13.133 1 40.44 17 LEU B O 1
ATOM 1581 N N . HIS B 1 18 ? -21.609 -18.578 -14.508 1 41.09 18 HIS B N 1
ATOM 1582 C CA . HIS B 1 18 ? -20.719 -19.609 -15.062 1 41.09 18 HIS B CA 1
ATOM 1583 C C . HIS B 1 18 ? -19.766 -20.125 -14 1 41.09 18 HIS B C 1
ATOM 1585 O O . HIS B 1 18 ? -19.141 -19.344 -13.281 1 41.09 18 HIS B O 1
ATOM 1591 N N . ALA B 1 19 ? -19.969 -21.328 -13.484 1 43.56 19 ALA B N 1
ATOM 1592 C CA . ALA B 1 19 ? -19.094 -22.125 -12.617 1 43.56 19 ALA B CA 1
ATOM 1593 C C . ALA B 1 19 ? -17.641 -22.031 -13.086 1 43.56 19 ALA B C 1
ATOM 1595 O O . ALA B 1 19 ? -17.266 -22.641 -14.094 1 43.56 19 ALA B O 1
ATOM 1596 N N . VAL B 1 20 ? -17.047 -20.922 -13.062 1 46.28 20 VAL B N 1
ATOM 1597 C CA . VAL B 1 20 ? -15.594 -20.969 -13.266 1 46.28 20 VAL B CA 1
ATOM 1598 C C . VAL B 1 20 ? -14.977 -21.984 -12.32 1 46.28 20 VAL B C 1
ATOM 1600 O O . VAL B 1 20 ? -15.023 -21.812 -11.094 1 46.28 20 VAL B O 1
ATOM 1603 N N . LYS B 1 21 ? -15.062 -23.344 -12.633 1 47.5 21 LYS B N 1
ATOM 1604 C CA . LYS B 1 21 ? -14.273 -24.359 -11.945 1 47.5 21 LYS B CA 1
ATOM 1605 C C . LYS B 1 21 ? -12.812 -23.938 -11.828 1 47.5 21 LYS B C 1
ATOM 1607 O O . LYS B 1 21 ? -11.984 -24.312 -12.656 1 47.5 21 LYS B O 1
ATOM 1612 N N . ALA B 1 22 ? -12.438 -22.734 -11.352 1 55.44 22 ALA B N 1
ATOM 1613 C CA . ALA B 1 22 ? -11.023 -22.422 -11.523 1 55.44 22 ALA B CA 1
ATOM 1614 C C . ALA B 1 22 ? -10.18 -23.062 -10.438 1 55.44 22 ALA B C 1
ATOM 1616 O O . ALA B 1 22 ? -10.531 -23.031 -9.258 1 55.44 22 ALA B O 1
ATOM 1617 N N . LYS B 1 23 ? -9.508 -24.234 -10.797 1 60.41 23 LYS B N 1
ATOM 1618 C CA . LYS B 1 23 ? -8.461 -24.906 -10.031 1 60.41 23 LYS B CA 1
ATOM 1619 C C . LYS B 1 23 ? -7.309 -23.953 -9.727 1 60.41 23 LYS B C 1
ATOM 1621 O O . LYS B 1 23 ? -7.035 -23.031 -10.492 1 60.41 23 LYS B O 1
ATOM 1626 N N . TYR B 1 24 ? -6.953 -24.078 -8.477 1 69.69 24 TYR B N 1
ATOM 1627 C CA . TYR B 1 24 ? -5.629 -23.547 -8.172 1 69.69 24 TYR B CA 1
ATOM 1628 C C . TYR B 1 24 ? -4.621 -23.922 -9.242 1 69.69 24 TYR B C 1
ATOM 1630 O O . TYR B 1 24 ? -4.496 -25.109 -9.594 1 69.69 24 TYR B O 1
ATOM 1638 N N . HIS B 1 25 ? -4.191 -22.984 -10.031 1 77.38 25 HIS B N 1
ATOM 1639 C CA . HIS B 1 25 ? -3.178 -23.234 -11.055 1 77.38 25 HIS B CA 1
ATOM 1640 C C . HIS B 1 25 ? -1.818 -22.688 -10.617 1 77.38 25 HIS B C 1
ATOM 1642 O O . HIS B 1 25 ? -1.728 -21.594 -10.062 1 77.38 25 HIS B O 1
ATOM 1648 N N . LEU B 1 26 ? -0.875 -23.609 -10.602 1 86.12 26 LEU B N 1
ATOM 1649 C CA . LEU B 1 26 ? 0.52 -23.297 -10.312 1 86.12 26 LEU B CA 1
ATOM 1650 C C . LEU B 1 26 ? 1.409 -23.656 -11.5 1 86.12 26 LEU B C 1
ATOM 1652 O O . LEU B 1 26 ? 1.283 -24.734 -12.078 1 86.12 26 LEU B O 1
ATOM 1656 N N . SER B 1 27 ? 2.15 -22.734 -12 1 85.56 27 SER B N 1
ATOM 1657 C CA . SER B 1 27 ? 3.221 -22.984 -12.961 1 85.56 27 SER B CA 1
ATOM 1658 C C . SER B 1 27 ? 4.469 -22.188 -12.617 1 85.56 27 SER B C 1
ATOM 1660 O O . SER B 1 27 ? 4.371 -21.031 -12.188 1 85.56 27 SER B O 1
ATOM 1662 N N . SER B 1 28 ? 5.602 -22.875 -12.695 1 89 28 SER B N 1
ATOM 1663 C CA . SER B 1 28 ? 6.875 -22.203 -12.453 1 89 28 SER B CA 1
ATOM 1664 C C . SER B 1 28 ? 7.887 -22.516 -13.555 1 89 28 SER B C 1
ATOM 1666 O O . SER B 1 28 ? 7.914 -23.641 -14.07 1 89 28 SER B O 1
ATOM 1668 N N . HIS B 1 29 ? 8.562 -21.5 -14.023 1 92.69 29 HIS B N 1
ATOM 1669 C CA . HIS B 1 29 ? 9.688 -21.719 -14.922 1 92.69 29 HIS B CA 1
ATOM 1670 C C . HIS B 1 29 ? 10.828 -20.75 -14.633 1 92.69 29 HIS B C 1
ATOM 1672 O O . HIS B 1 29 ? 10.625 -19.734 -13.953 1 92.69 29 HIS B O 1
ATOM 1678 N N . THR B 1 30 ? 12.016 -21.062 -15.094 1 93.69 30 THR B N 1
ATOM 1679 C CA . THR B 1 30 ? 13.188 -20.219 -14.906 1 93.69 30 THR B CA 1
ATOM 1680 C C . THR B 1 30 ? 13.336 -19.234 -16.062 1 93.69 30 THR B C 1
ATOM 1682 O O . THR B 1 30 ? 13.164 -19.594 -17.219 1 93.69 30 THR B O 1
ATOM 1685 N N . VAL B 1 31 ? 13.57 -18.016 -15.633 1 93.81 31 VAL B N 1
ATOM 1686 C CA . VAL B 1 31 ? 13.773 -17 -16.656 1 93.81 31 VAL B CA 1
ATOM 1687 C C . VAL B 1 31 ? 15.086 -16.266 -16.406 1 93.81 31 VAL B C 1
ATOM 1689 O O . VAL B 1 31 ? 15.602 -16.281 -15.289 1 93.81 31 VAL B O 1
ATOM 1692 N N . ASP B 1 32 ? 15.625 -15.641 -17.422 1 93.5 32 ASP B N 1
ATOM 1693 C CA . ASP B 1 32 ? 16.828 -14.828 -17.281 1 93.5 32 ASP B CA 1
ATOM 1694 C C . ASP B 1 32 ? 16.531 -13.5 -16.609 1 93.5 32 ASP B C 1
ATOM 1696 O O . ASP B 1 32 ? 15.492 -12.883 -16.875 1 93.5 32 ASP B O 1
ATOM 1700 N N . VAL B 1 33 ? 17.422 -13.117 -15.773 1 91.44 33 VAL B N 1
ATOM 1701 C CA . VAL B 1 33 ? 17.328 -11.789 -15.172 1 91.44 33 VAL B CA 1
ATOM 1702 C C . VAL B 1 33 ? 17.781 -10.734 -16.188 1 91.44 33 VAL B C 1
ATOM 1704 O O . VAL B 1 33 ? 18.812 -10.883 -16.812 1 91.44 33 VAL B O 1
ATOM 1707 N N . PRO B 1 34 ? 16.875 -9.68 -16.297 1 88.94 34 PRO B N 1
ATOM 1708 C CA . PRO B 1 34 ? 17.328 -8.633 -17.219 1 88.94 34 PRO B CA 1
ATOM 1709 C C . PRO B 1 34 ? 18.703 -8.07 -16.859 1 88.94 34 PRO B C 1
ATOM 1711 O O . PRO B 1 34 ? 19 -7.895 -15.68 1 88.94 34 PRO B O 1
ATOM 1714 N N . THR B 1 35 ? 19.406 -7.75 -17.891 1 91.25 35 THR B N 1
ATOM 1715 C CA . THR B 1 35 ? 20.75 -7.223 -17.656 1 91.25 35 THR B CA 1
ATOM 1716 C C . THR B 1 35 ? 20.734 -5.699 -17.625 1 91.25 35 THR B C 1
ATOM 1718 O O . THR B 1 35 ? 21.719 -5.066 -17.234 1 91.25 35 THR B O 1
ATOM 1721 N N . THR B 1 36 ? 19.609 -5.234 -18.172 1 93.06 36 THR B N 1
ATOM 1722 C CA . THR B 1 36 ? 19.453 -3.783 -18.125 1 93.06 36 THR B CA 1
ATOM 1723 C C . THR B 1 36 ? 18.141 -3.402 -17.453 1 93.06 36 THR B C 1
ATOM 1725 O O . THR B 1 36 ? 17.141 -4.121 -17.562 1 93.06 36 THR B O 1
ATOM 1728 N N . ILE B 1 37 ? 18.266 -2.303 -16.734 1 93.81 37 ILE B N 1
ATOM 1729 C CA . ILE B 1 37 ? 17.062 -1.769 -16.094 1 93.81 37 ILE B CA 1
ATOM 1730 C C . ILE B 1 37 ? 16.938 -0.274 -16.375 1 93.81 37 ILE B C 1
ATOM 1732 O O . ILE B 1 37 ? 17.953 0.405 -16.594 1 93.81 37 ILE B O 1
ATOM 1736 N N . LYS B 1 38 ? 15.695 0.183 -16.484 1 96.31 38 LYS B N 1
ATOM 1737 C CA . LYS B 1 38 ? 15.445 1.604 -16.703 1 96.31 38 LYS B CA 1
ATOM 1738 C C . LYS B 1 38 ? 15.547 2.393 -15.406 1 96.31 38 LYS B C 1
ATOM 1740 O O . LYS B 1 38 ? 14.992 1.984 -14.383 1 96.31 38 LYS B O 1
ATOM 1745 N N . GLU B 1 39 ? 16.281 3.455 -15.469 1 97.94 39 GLU B N 1
ATOM 1746 C CA . GLU B 1 39 ? 16.297 4.434 -14.391 1 97.94 39 GLU B CA 1
ATOM 1747 C C . GLU B 1 39 ? 15.469 5.664 -14.742 1 97.94 39 GLU B C 1
ATOM 1749 O O . GLU B 1 39 ? 15.703 6.305 -15.766 1 97.94 39 GLU B O 1
ATOM 1754 N N . THR B 1 40 ? 14.508 6 -13.914 1 98.25 40 THR B N 1
ATOM 1755 C CA . THR B 1 40 ? 13.633 7.141 -14.141 1 98.25 40 THR B CA 1
ATOM 1756 C C . THR B 1 40 ? 13.727 8.133 -12.984 1 98.25 40 THR B C 1
ATOM 1758 O O . THR B 1 40 ? 13.75 7.734 -11.82 1 98.25 40 THR B O 1
ATOM 1761 N N . HIS B 1 41 ? 13.828 9.383 -13.312 1 98.44 41 HIS B N 1
ATOM 1762 C CA . HIS B 1 41 ? 13.789 10.445 -12.32 1 98.44 41 HIS B CA 1
ATOM 1763 C C . HIS B 1 41 ? 12.508 11.258 -12.438 1 98.44 41 HIS B C 1
ATOM 1765 O O . HIS B 1 41 ? 12.141 11.703 -13.531 1 98.44 41 HIS B O 1
ATOM 1771 N N . LEU B 1 42 ? 11.852 11.469 -11.352 1 98.12 42 LEU B N 1
ATOM 1772 C CA . LEU B 1 42 ? 10.641 12.281 -11.297 1 98.12 42 LEU B CA 1
ATOM 1773 C C . LEU B 1 42 ? 10.781 13.398 -10.266 1 98.12 42 LEU B C 1
ATOM 1775 O O . LEU B 1 42 ? 11.484 13.234 -9.266 1 98.12 42 LEU B O 1
ATOM 1779 N N . HIS B 1 43 ? 10.148 14.477 -10.531 1 98.56 43 HIS B N 1
ATOM 1780 C CA . HIS B 1 43 ? 10.117 15.625 -9.633 1 98.56 43 HIS B CA 1
ATOM 1781 C C . HIS B 1 43 ? 8.719 16.219 -9.539 1 98.56 43 HIS B C 1
ATOM 1783 O O . HIS B 1 43 ? 8.109 16.547 -10.562 1 98.56 43 HIS B O 1
ATOM 1789 N N . PHE B 1 44 ? 8.18 16.328 -8.383 1 98.56 44 PHE B N 1
ATOM 1790 C CA . PHE B 1 44 ? 6.848 16.875 -8.172 1 98.56 44 PHE B CA 1
ATOM 1791 C C . PHE B 1 44 ? 6.664 17.312 -6.723 1 98.56 44 PHE B C 1
ATOM 1793 O O . PHE B 1 44 ? 7.605 17.266 -5.93 1 98.56 44 PHE B O 1
ATOM 1800 N N . PHE B 1 45 ? 5.461 17.734 -6.398 1 98.62 45 PHE B N 1
ATOM 1801 C CA . PHE B 1 45 ? 5.129 18.188 -5.055 1 98.62 45 PHE B CA 1
ATOM 1802 C C . PHE B 1 45 ? 3.895 17.453 -4.527 1 98.62 45 PHE B C 1
ATOM 1804 O O . PHE B 1 45 ? 3 17.109 -5.301 1 98.62 45 PHE B O 1
ATOM 1811 N N . MET B 1 46 ? 3.865 17.281 -3.258 1 98.62 46 MET B N 1
ATOM 1812 C CA . MET B 1 46 ? 2.695 16.734 -2.584 1 98.62 46 MET B CA 1
ATOM 1813 C C . MET B 1 46 ? 2.156 17.703 -1.54 1 98.62 46 MET B C 1
ATOM 1815 O O . MET B 1 46 ? 2.922 18.281 -0.767 1 98.62 46 MET B O 1
ATOM 1819 N N . HIS B 1 47 ? 0.875 17.891 -1.517 1 98.12 47 HIS B N 1
ATOM 1820 C CA . HIS B 1 47 ? 0.213 18.781 -0.571 1 98.12 47 HIS B CA 1
ATOM 1821 C C . HIS B 1 47 ? -0.532 17.984 0.501 1 98.12 47 HIS B C 1
ATOM 1823 O O . HIS B 1 47 ? -1.58 17.406 0.228 1 98.12 47 HIS B O 1
ATOM 1829 N N . ASP B 1 48 ? 0.001 17.953 1.685 1 97.25 48 ASP B N 1
ATOM 1830 C CA . ASP B 1 48 ? -0.62 17.297 2.824 1 97.25 48 ASP B CA 1
ATOM 1831 C C . ASP B 1 48 ? -1.303 18.297 3.746 1 97.25 48 ASP B C 1
ATOM 1833 O O . ASP B 1 48 ? -0.636 19 4.516 1 97.25 48 ASP B O 1
ATOM 1837 N N . ILE B 1 49 ? -2.586 18.297 3.693 1 95.94 49 ILE B N 1
ATOM 1838 C CA . ILE B 1 49 ? -3.359 19.297 4.422 1 95.94 49 ILE B CA 1
ATOM 1839 C C . ILE B 1 49 ? -4.211 18.609 5.488 1 95.94 49 ILE B C 1
ATOM 1841 O O . ILE B 1 49 ? -5.09 17.812 5.172 1 95.94 49 ILE B O 1
ATOM 1845 N N . ILE B 1 50 ? -3.988 18.938 6.688 1 92.19 50 ILE B N 1
ATOM 1846 C CA . ILE B 1 50 ? -4.668 18.328 7.828 1 92.19 50 ILE B CA 1
ATOM 1847 C C . ILE B 1 50 ? -5.734 19.281 8.359 1 92.19 50 ILE B C 1
ATOM 1849 O O . ILE B 1 50 ? -6.746 18.844 8.914 1 92.19 50 ILE B O 1
ATOM 1853 N N . SER B 1 51 ? -5.547 20.469 8.156 1 90.19 51 SER B N 1
ATOM 1854 C CA . SER B 1 51 ? -6.414 21.5 8.727 1 90.19 51 SER B CA 1
ATOM 1855 C C . SER B 1 51 ? -7.512 21.906 7.742 1 90.19 51 SER B C 1
ATOM 1857 O O . SER B 1 51 ? -7.496 21.484 6.582 1 90.19 51 SER B O 1
ATOM 1859 N N . GLY B 1 52 ? -8.492 22.688 8.328 1 88.44 52 GLY B N 1
ATOM 1860 C CA . GLY B 1 52 ? -9.531 23.281 7.492 1 88.44 52 GLY B CA 1
ATOM 1861 C C . GLY B 1 52 ? -10.719 22.359 7.285 1 88.44 52 GLY B C 1
ATOM 1862 O O . GLY B 1 52 ? -10.844 21.328 7.957 1 88.44 52 GLY B O 1
ATOM 1863 N N . ASN B 1 53 ? -11.586 22.734 6.324 1 87.5 53 ASN B N 1
ATOM 1864 C CA . ASN B 1 53 ? -12.875 22.078 6.156 1 87.5 53 ASN B CA 1
ATOM 1865 C C . ASN B 1 53 ? -12.781 20.891 5.203 1 87.5 53 ASN B C 1
ATOM 1867 O O . ASN B 1 53 ? -13.648 20.016 5.207 1 87.5 53 ASN B O 1
ATOM 1871 N N . ASN B 1 54 ? -11.734 20.938 4.398 1 88.62 54 ASN B N 1
ATOM 1872 C CA . ASN B 1 54 ? -11.57 19.859 3.43 1 88.62 54 ASN B CA 1
ATOM 1873 C C . ASN B 1 54 ? -10.148 19.312 3.447 1 88.62 54 ASN B C 1
ATOM 1875 O O . ASN B 1 54 ? -9.43 19.391 2.449 1 88.62 54 ASN B O 1
ATOM 1879 N N . PRO B 1 55 ? -9.836 18.719 4.559 1 93.88 55 PRO B N 1
ATOM 1880 C CA . PRO B 1 55 ? -8.461 18.234 4.656 1 93.88 55 PRO B CA 1
ATOM 1881 C C . PRO B 1 55 ? -8.188 17.047 3.736 1 93.88 55 PRO B C 1
ATOM 1883 O O . PRO B 1 55 ? -9.094 16.234 3.48 1 93.88 55 PRO B O 1
ATOM 1886 N N . SER B 1 56 ? -7.031 16.953 3.23 1 95.94 56 SER B N 1
ATOM 1887 C CA . SER B 1 56 ? -6.621 15.812 2.418 1 95.94 56 SER B CA 1
ATOM 1888 C C . SER B 1 56 ? -6.094 14.68 3.289 1 95.94 56 SER B C 1
ATOM 1890 O O . SER B 1 56 ? -5.891 13.562 2.807 1 95.94 56 SER B O 1
ATOM 1892 N N . SER B 1 57 ? -5.805 14.953 4.531 1 95.06 57 SER B N 1
ATOM 1893 C CA . SER B 1 57 ? -5.395 13.969 5.527 1 95.06 57 SER B CA 1
ATOM 1894 C C . SER B 1 57 ? -6.25 14.062 6.785 1 95.06 57 SER B C 1
ATOM 1896 O O . SER B 1 57 ? -6.492 15.156 7.297 1 95.06 57 SER B O 1
ATOM 1898 N N . VAL B 1 58 ? -6.664 12.883 7.277 1 93.12 58 VAL B N 1
ATOM 1899 C CA . VAL B 1 58 ? -7.539 12.883 8.445 1 93.12 58 VAL B CA 1
ATOM 1900 C C . VAL B 1 58 ? -7.035 11.875 9.469 1 93.12 58 VAL B C 1
ATOM 1902 O O . VAL B 1 58 ? -6.559 10.797 9.102 1 93.12 58 VAL B O 1
ATOM 1905 N N . ILE B 1 59 ? -7.191 12.266 10.703 1 91.12 59 ILE B N 1
ATOM 1906 C CA . ILE B 1 59 ? -6.859 11.336 11.781 1 91.12 59 ILE B CA 1
ATOM 1907 C C . ILE B 1 59 ? -7.945 10.266 11.891 1 91.12 59 ILE B C 1
ATOM 1909 O O . ILE B 1 59 ? -9.141 10.586 11.891 1 91.12 59 ILE B O 1
ATOM 1913 N N . VAL B 1 60 ? -7.547 9.078 12.023 1 92.5 60 VAL B N 1
ATOM 1914 C CA . VAL B 1 60 ? -8.555 8.023 12.055 1 92.5 60 VAL B CA 1
ATOM 1915 C C . VAL B 1 60 ? -8.43 7.227 13.352 1 92.5 60 VAL B C 1
ATOM 1917 O O . VAL B 1 60 ? -9.352 6.504 13.734 1 92.5 60 VAL B O 1
ATOM 1920 N N . ALA B 1 61 ? -7.355 7.34 14.016 1 89.81 61 ALA B N 1
ATOM 1921 C CA . ALA B 1 61 ? -7.164 6.641 15.281 1 89.81 61 ALA B CA 1
ATOM 1922 C C . ALA B 1 61 ? -6.141 7.363 16.156 1 89.81 61 ALA B C 1
ATOM 1924 O O . ALA B 1 61 ? -5.223 8.008 15.648 1 89.81 61 ALA B O 1
ATOM 1925 N N . LYS B 1 62 ? -6.352 7.242 17.438 1 85.44 62 LYS B N 1
ATOM 1926 C CA . LYS B 1 62 ? -5.41 7.746 18.422 1 85.44 62 LYS B CA 1
ATOM 1927 C C . LYS B 1 62 ? -5.496 6.945 19.719 1 85.44 62 LYS B C 1
ATOM 1929 O O . LYS B 1 62 ? -6.543 6.371 20.031 1 85.44 62 LYS B O 1
ATOM 1934 N N . ALA B 1 63 ? -4.355 6.914 20.359 1 81.19 63 ALA B N 1
ATOM 1935 C CA . ALA B 1 63 ? -4.367 6.23 21.641 1 81.19 63 ALA B CA 1
ATOM 1936 C C . ALA B 1 63 ? -5.148 7.031 22.688 1 81.19 63 ALA B C 1
ATOM 1938 O O . ALA B 1 63 ? -5.09 8.266 22.703 1 81.19 63 ALA B O 1
ATOM 1939 N N . ASN B 1 64 ? -5.953 6.32 23.5 1 73.94 64 ASN B N 1
ATOM 1940 C CA . ASN B 1 64 ? -6.699 6.973 24.578 1 73.94 64 ASN B CA 1
ATOM 1941 C C . ASN B 1 64 ? -5.766 7.629 25.594 1 73.94 64 ASN B C 1
ATOM 1943 O O . ASN B 1 64 ? -6.102 8.664 26.172 1 73.94 64 ASN B O 1
ATOM 1947 N N . SER B 1 65 ? -4.707 6.914 25.906 1 62.28 65 SER B N 1
ATOM 1948 C CA . SER B 1 65 ? -3.842 7.328 27 1 62.28 65 SER B CA 1
ATOM 1949 C C . SER B 1 65 ? -2.879 8.43 26.578 1 62.28 65 SER B C 1
ATOM 1951 O O . SER B 1 65 ? -2.229 9.055 27.406 1 62.28 65 SER B O 1
ATOM 1953 N N . THR B 1 66 ? -2.637 8.25 25.375 1 53.72 66 THR B N 1
ATOM 1954 C CA . THR B 1 66 ? -1.6 9.219 25.031 1 53.72 66 THR B CA 1
ATOM 1955 C C . THR B 1 66 ? -2.129 10.648 25.156 1 53.72 66 THR B C 1
ATOM 1957 O O . THR B 1 66 ? -3.17 10.984 24.594 1 53.72 66 THR B O 1
ATOM 1960 N N . VAL B 1 67 ? -1.982 11.055 26.375 1 46.59 67 VAL B N 1
ATOM 1961 C CA . VAL B 1 67 ? -2.262 12.445 26.703 1 46.59 67 VAL B CA 1
ATOM 1962 C C . VAL B 1 67 ? -1.724 13.359 25.609 1 46.59 67 VAL B C 1
ATOM 1964 O O . VAL B 1 67 ? -0.519 13.383 25.344 1 46.59 67 VAL B O 1
ATOM 1967 N N . ILE B 1 68 ? -2.611 13.406 24.594 1 48.56 68 ILE B N 1
ATOM 1968 C CA . ILE B 1 68 ? -2.197 14.523 23.75 1 48.56 68 ILE B CA 1
ATOM 1969 C C . ILE B 1 68 ? -1.845 15.719 24.625 1 48.56 68 ILE B C 1
ATOM 1971 O O . ILE B 1 68 ? -2.725 16.328 25.234 1 48.56 68 ILE B O 1
ATOM 1975 N N . LYS B 1 69 ? -0.886 15.609 25.453 1 43.53 69 LYS B N 1
ATOM 1976 C CA . LYS B 1 69 ? -0.611 16.906 26.062 1 43.53 69 LYS B CA 1
ATOM 1977 C C . LYS B 1 69 ? -0.816 18.031 25.062 1 43.53 69 LYS B C 1
ATOM 1979 O O . LYS B 1 69 ? -0.45 17.906 23.891 1 43.53 69 LYS B O 1
ATOM 1984 N N . GLU B 1 70 ? -1.867 18.797 25.266 1 42.84 70 GLU B N 1
ATOM 1985 C CA . GLU B 1 70 ? -2.219 20.047 24.609 1 42.84 70 GLU B CA 1
ATOM 1986 C C . GLU B 1 70 ? -0.997 20.688 23.953 1 42.84 70 GLU B C 1
ATOM 1988 O O . GLU B 1 70 ? -1.12 21.672 23.234 1 42.84 70 GLU B O 1
ATOM 1993 N N . SER B 1 71 ? 0.147 20.375 24.578 1 43.06 71 SER B N 1
ATOM 1994 C CA . SER B 1 71 ? 1.204 21.188 23.984 1 43.06 71 SER B CA 1
ATOM 1995 C C . SER B 1 71 ? 1.345 20.906 22.484 1 43.06 71 SER B C 1
ATOM 1997 O O . SER B 1 71 ? 0.593 20.094 21.938 1 43.06 71 SER B O 1
ATOM 1999 N N . ASN B 1 72 ? 2.678 21.094 21.922 1 47.97 72 ASN B N 1
ATOM 2000 C CA . ASN B 1 72 ? 3.334 21.312 20.641 1 47.97 72 ASN B CA 1
ATOM 2001 C C . ASN B 1 72 ? 3.309 20.062 19.781 1 47.97 72 ASN B C 1
ATOM 2003 O O . ASN B 1 72 ? 4.051 19.953 18.797 1 47.97 72 ASN B O 1
ATOM 2007 N N . ASN B 1 73 ? 2.502 18.969 20.188 1 57.91 73 ASN B N 1
ATOM 2008 C CA . ASN B 1 73 ? 2.848 17.812 19.375 1 57.91 73 ASN B CA 1
ATOM 2009 C C . ASN B 1 73 ? 1.834 17.609 18.25 1 57.91 73 ASN B C 1
ATOM 2011 O O . ASN B 1 73 ? 0.709 17.172 18.5 1 57.91 73 ASN B O 1
ATOM 2015 N N . ILE B 1 74 ? 1.979 18.141 17.141 1 66.44 74 ILE B N 1
ATOM 2016 C CA . ILE B 1 74 ? 1.17 18.125 15.922 1 66.44 74 ILE B CA 1
ATOM 2017 C C . ILE B 1 74 ? 0.874 16.688 15.516 1 66.44 74 ILE B C 1
ATOM 2019 O O . ILE B 1 74 ? -0.131 16.406 14.852 1 66.44 74 ILE B O 1
ATOM 2023 N N . VAL B 1 75 ? 1.614 15.648 16.125 1 78.62 75 VAL B N 1
ATOM 2024 C CA . VAL B 1 75 ? 1.388 14.266 15.727 1 78.62 75 VAL B CA 1
ATOM 2025 C C . VAL B 1 75 ? 1.654 13.344 16.922 1 78.62 75 VAL B C 1
ATOM 2027 O O . VAL B 1 75 ? 2.729 12.75 17.016 1 78.62 75 VAL B O 1
ATOM 2030 N N . PRO B 1 76 ? 0.746 13.203 17.844 1 83.25 76 PRO B N 1
ATOM 2031 C CA . PRO B 1 76 ? 0.999 12.398 19.047 1 83.25 76 PRO B CA 1
ATOM 2032 C C . PRO B 1 76 ? 1.302 10.938 18.734 1 83.25 76 PRO B C 1
ATOM 2034 O O . PRO B 1 76 ? 0.732 10.375 17.781 1 83.25 76 PRO B O 1
ATOM 2037 N N . PHE B 1 77 ? 2.078 10.336 19.625 1 88.81 77 PHE B N 1
ATOM 2038 C CA . PHE B 1 77 ? 2.445 8.938 19.469 1 88.81 77 PHE B CA 1
ATOM 2039 C C . PHE B 1 77 ? 1.203 8.055 19.391 1 88.81 77 PHE B C 1
ATOM 2041 O O . PHE B 1 77 ? 0.3 8.164 20.219 1 88.81 77 PHE B O 1
ATOM 2048 N N . GLY B 1 78 ? 1.154 7.309 18.344 1 91.88 78 GLY B N 1
ATOM 2049 C CA . GLY B 1 78 ? 0.05 6.375 18.188 1 91.88 78 GLY B CA 1
ATOM 2050 C C . GLY B 1 78 ? -1.054 6.895 17.297 1 91.88 78 GLY B C 1
ATOM 2051 O O . GLY B 1 78 ? -1.98 6.156 16.953 1 91.88 78 GLY B O 1
ATOM 2052 N N . ALA B 1 79 ? -0.97 8.094 16.891 1 91.62 79 ALA B N 1
ATOM 2053 C CA . ALA B 1 79 ? -1.969 8.625 15.977 1 91.62 79 ALA B CA 1
ATOM 2054 C C . ALA B 1 79 ? -1.81 8.016 14.586 1 91.62 79 ALA B C 1
ATOM 2056 O O . ALA B 1 79 ? -0.688 7.801 14.117 1 91.62 79 ALA B O 1
ATOM 2057 N N . VAL B 1 80 ? -2.943 7.758 13.984 1 94.19 80 VAL B N 1
ATOM 2058 C CA . VAL B 1 80 ? -2.969 7.227 12.625 1 94.19 80 VAL B CA 1
ATOM 2059 C C . VAL B 1 80 ? -3.785 8.148 11.727 1 94.19 80 VAL B C 1
ATOM 2061 O O . VAL B 1 80 ? -4.895 8.555 12.078 1 94.19 80 VAL B O 1
ATOM 2064 N N . TYR B 1 81 ? -3.193 8.445 10.609 1 94.94 81 TYR B N 1
ATOM 2065 C CA . TYR B 1 81 ? -3.83 9.305 9.617 1 94.94 81 TYR B CA 1
ATOM 2066 C C . TYR B 1 81 ? -4.039 8.562 8.305 1 94.94 81 TYR B C 1
ATOM 2068 O O . TYR B 1 81 ? -3.229 7.711 7.93 1 94.94 81 TYR B O 1
ATOM 2076 N N . VAL B 1 82 ? -5.152 8.859 7.656 1 96.88 82 VAL B N 1
ATOM 2077 C CA . VAL B 1 82 ? -5.375 8.484 6.266 1 96.88 82 VAL B CA 1
ATOM 2078 C C . VAL B 1 82 ? -5.301 9.727 5.375 1 96.88 82 VAL B C 1
ATOM 2080 O O . VAL B 1 82 ? -5.824 10.781 5.73 1 96.88 82 VAL B O 1
ATOM 2083 N N . PHE B 1 83 ? -4.637 9.531 4.203 1 97.31 83 PHE B N 1
ATOM 2084 C CA . PHE B 1 83 ? -4.453 10.727 3.393 1 97.31 83 PHE B CA 1
ATOM 2085 C C . PHE B 1 83 ? -4.777 10.445 1.931 1 97.31 83 PHE B C 1
ATOM 2087 O O . PHE B 1 83 ? -4.672 9.305 1.475 1 97.31 83 PHE B O 1
ATOM 2094 N N . ASP B 1 84 ? -5.227 11.359 1.197 1 97.94 84 ASP B N 1
ATOM 2095 C CA . ASP B 1 84 ? -5.422 11.539 -0.238 1 97.94 84 ASP B CA 1
ATOM 2096 C C . ASP B 1 84 ? -4.902 12.898 -0.7 1 97.94 84 ASP B C 1
ATOM 2098 O O . ASP B 1 84 ? -5.676 13.844 -0.864 1 97.94 84 ASP B O 1
ATOM 2102 N N . ASP B 1 85 ? -3.617 12.906 -0.937 1 98.31 85 ASP B N 1
ATOM 2103 C CA . ASP B 1 85 ? -2.922 14.164 -1.17 1 98.31 85 ASP B CA 1
ATOM 2104 C C . ASP B 1 85 ? -2.658 14.383 -2.658 1 98.31 85 ASP B C 1
ATOM 2106 O O . ASP B 1 85 ? -2.156 13.484 -3.342 1 98.31 85 ASP B O 1
ATOM 2110 N N . PRO B 1 86 ? -2.918 15.523 -3.158 1 98.12 86 PRO B N 1
ATOM 2111 C CA . PRO B 1 86 ? -2.607 15.766 -4.566 1 98.12 86 PRO B CA 1
ATOM 2112 C C . PRO B 1 86 ? -1.107 15.875 -4.832 1 98.12 86 PRO B C 1
ATOM 2114 O O . PRO B 1 86 ? -0.37 16.422 -4.004 1 98.12 86 PRO B O 1
ATOM 2117 N N . LEU B 1 87 ? -0.689 15.344 -5.922 1 98.56 87 LEU B N 1
ATOM 2118 C CA . LEU B 1 87 ? 0.633 15.57 -6.496 1 98.56 87 LEU B CA 1
ATOM 2119 C C . LEU B 1 87 ? 0.575 16.641 -7.586 1 98.56 87 LEU B C 1
ATOM 2121 O O . LEU B 1 87 ? -0.246 16.547 -8.5 1 98.56 87 LEU B O 1
ATOM 2125 N N . THR B 1 88 ? 1.477 17.594 -7.52 1 98.5 88 THR B N 1
ATOM 2126 C CA . THR B 1 88 ? 1.407 18.703 -8.469 1 98.5 88 THR B CA 1
ATOM 2127 C C . THR B 1 88 ? 2.775 18.953 -9.094 1 98.5 88 THR B C 1
ATOM 2129 O O . THR B 1 88 ? 3.799 18.516 -8.562 1 98.5 88 THR B O 1
ATOM 2132 N N . GLU B 1 89 ? 2.76 19.734 -10.164 1 98.06 89 GLU B N 1
ATOM 2133 C CA . GLU B 1 89 ? 3.992 20.078 -10.867 1 98.06 89 GLU B CA 1
ATOM 2134 C C . GLU B 1 89 ? 4.785 21.141 -10.102 1 98.06 89 GLU B C 1
ATOM 2136 O O . GLU B 1 89 ? 6.008 21.219 -10.234 1 98.06 89 GLU B O 1
ATOM 2141 N N . GLY B 1 90 ? 4.078 21.953 -9.297 1 97.88 90 GLY B N 1
ATOM 2142 C CA . GLY B 1 90 ? 4.715 23.016 -8.516 1 97.88 90 GLY B CA 1
ATOM 2143 C C . GLY B 1 90 ? 4.184 23.109 -7.102 1 97.88 90 GLY B C 1
ATOM 2144 O O . GLY B 1 90 ? 3.207 22.438 -6.75 1 97.88 90 GLY B O 1
ATOM 2145 N N . PRO B 1 91 ? 4.773 23.922 -6.266 1 97.44 91 PRO B N 1
ATOM 2146 C CA . PRO B 1 91 ? 4.391 24.016 -4.855 1 97.44 91 PRO B CA 1
ATOM 2147 C C . PRO B 1 91 ? 3.111 24.828 -4.652 1 97.44 91 PRO B C 1
ATOM 2149 O O . PRO B 1 91 ? 2.518 24.797 -3.57 1 97.44 91 PRO B O 1
ATOM 2152 N N . ASP B 1 92 ? 2.723 25.562 -5.746 1 97.06 92 ASP B N 1
ATOM 2153 C CA . ASP B 1 92 ? 1.457 26.281 -5.695 1 97.06 92 ASP B CA 1
ATOM 2154 C C . ASP B 1 92 ? 0.272 25.312 -5.738 1 97.06 92 ASP B C 1
ATOM 2156 O O . ASP B 1 92 ? 0.2 24.453 -6.613 1 97.06 92 ASP B O 1
ATOM 2160 N N . PRO B 1 93 ? -0.62 25.422 -4.762 1 91.25 93 PRO B N 1
ATOM 2161 C CA . PRO B 1 93 ? -1.76 24.5 -4.738 1 91.25 93 PRO B CA 1
ATOM 2162 C C . PRO B 1 93 ? -2.586 24.547 -6.02 1 91.25 93 PRO B C 1
ATOM 2164 O O . PRO B 1 93 ? -3.355 23.625 -6.297 1 91.25 93 PRO B O 1
ATOM 2167 N N . ASN B 1 94 ? -2.469 25.594 -6.793 1 94.81 94 ASN B N 1
ATOM 2168 C CA . ASN B 1 94 ? -3.205 25.719 -8.047 1 94.81 94 ASN B CA 1
ATOM 2169 C C . ASN B 1 94 ? -2.396 25.172 -9.227 1 94.81 94 ASN B C 1
ATOM 2171 O O . ASN B 1 94 ? -2.852 25.234 -10.367 1 94.81 94 ASN B O 1
ATOM 2175 N N . SER B 1 95 ? -1.252 24.719 -8.898 1 96.62 95 SER B N 1
ATOM 2176 C CA . SER B 1 95 ? -0.448 24.094 -9.945 1 96.62 95 SER B CA 1
ATOM 2177 C C . SER B 1 95 ? -1.139 22.859 -10.508 1 96.62 95 SER B C 1
ATOM 2179 O O . SER B 1 95 ? -1.984 22.25 -9.844 1 96.62 95 SER B O 1
ATOM 2181 N N . LYS B 1 96 ? -0.756 22.5 -11.703 1 97.69 96 LYS B N 1
ATOM 2182 C CA . LYS B 1 96 ? -1.356 21.359 -12.375 1 97.69 96 LYS B CA 1
ATOM 2183 C C . LYS B 1 96 ? -1.203 20.094 -11.539 1 97.69 96 LYS B C 1
ATOM 2185 O O . LYS B 1 96 ? -0.101 19.766 -11.094 1 97.69 96 LYS B O 1
ATOM 2190 N N . VAL B 1 97 ? -2.297 19.453 -11.336 1 97.88 97 VAL B N 1
ATOM 2191 C CA . VAL B 1 97 ? -2.301 18.156 -10.648 1 97.88 97 VAL B CA 1
ATOM 2192 C C . VAL B 1 97 ? -1.842 17.062 -11.602 1 97.88 97 VAL B C 1
ATOM 2194 O O . VAL B 1 97 ? -2.354 16.953 -12.719 1 97.88 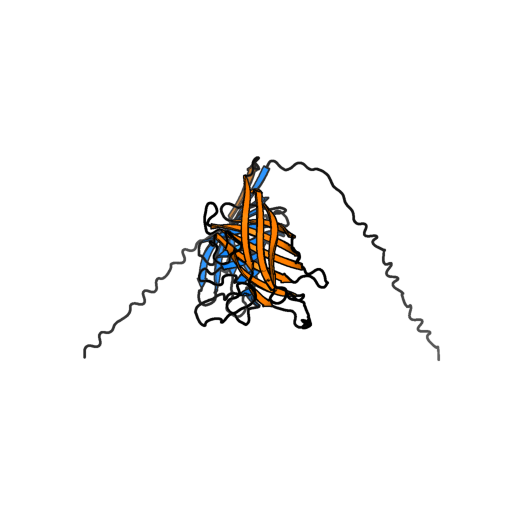97 VAL B O 1
ATOM 2197 N N . ILE B 1 98 ? -0.905 16.266 -11.18 1 98.38 98 ILE B N 1
ATOM 2198 C CA . ILE B 1 98 ? -0.365 15.234 -12.047 1 98.38 98 ILE B CA 1
ATOM 2199 C C . ILE B 1 98 ? -0.645 13.852 -11.453 1 98.38 98 ILE B C 1
ATOM 2201 O O . ILE B 1 98 ? -0.252 12.836 -12.023 1 98.38 98 ILE B O 1
ATOM 2205 N N . GLY B 1 99 ? -1.225 13.781 -10.242 1 97.75 99 GLY B N 1
ATOM 2206 C CA . GLY B 1 99 ? -1.548 12.539 -9.57 1 97.75 99 GLY B CA 1
ATOM 2207 C C . GLY B 1 99 ? -1.979 12.727 -8.125 1 97.75 99 GLY B C 1
ATOM 2208 O O . GLY B 1 99 ? -2.439 13.812 -7.75 1 97.75 99 GLY B O 1
ATOM 2209 N N . ASN B 1 100 ? -1.9 11.641 -7.434 1 98.31 100 ASN B N 1
ATOM 2210 C CA . ASN B 1 100 ? -2.203 11.703 -6.008 1 98.31 100 ASN B CA 1
ATOM 2211 C C . ASN B 1 100 ? -1.411 10.656 -5.223 1 98.31 100 ASN B C 1
ATOM 2213 O O . ASN B 1 100 ? -1.062 9.602 -5.758 1 98.31 100 ASN B O 1
ATOM 2217 N N . GLY B 1 101 ? -1.055 11.039 -4.062 1 98.56 101 GLY B N 1
ATOM 2218 C CA . GLY B 1 101 ? -0.566 10.117 -3.051 1 98.56 101 GLY B CA 1
ATOM 2219 C C . GLY B 1 101 ? -1.64 9.688 -2.07 1 98.56 101 GLY B C 1
ATOM 2220 O O . GLY B 1 101 ? -2.365 10.523 -1.526 1 98.56 101 GLY B O 1
ATOM 2221 N N . ARG B 1 102 ? -1.743 8.398 -1.937 1 98.44 102 ARG B N 1
ATOM 2222 C CA . ARG B 1 102 ? -2.76 7.859 -1.041 1 98.44 102 ARG B CA 1
ATOM 2223 C C . ARG B 1 102 ? -2.17 6.793 -0.123 1 98.44 102 ARG B C 1
ATOM 2225 O O . ARG B 1 102 ? -1.325 6.004 -0.544 1 98.44 102 ARG B O 1
ATOM 2232 N N . GLY B 1 103 ? -2.666 6.809 1.177 1 98.12 103 GLY B N 1
ATOM 2233 C CA . GLY B 1 103 ? -2.184 5.816 2.127 1 98.12 103 GLY B CA 1
ATOM 2234 C C . GLY B 1 103 ? -2.473 6.188 3.57 1 98.12 103 GLY B C 1
ATOM 2235 O O . GLY B 1 103 ? -3.496 6.805 3.865 1 98.12 103 GLY B O 1
ATOM 2236 N N . LEU B 1 104 ? -1.613 5.656 4.414 1 97.19 104 LEU B N 1
ATOM 2237 C CA . LEU B 1 104 ? -1.667 5.922 5.848 1 97.19 104 LEU B CA 1
ATOM 2238 C C . LEU B 1 104 ? -0.295 6.324 6.375 1 97.19 104 LEU B C 1
ATOM 2240 O O . LEU B 1 104 ? 0.731 5.879 5.859 1 97.19 104 LEU B O 1
ATOM 2244 N N . TYR B 1 105 ? -0.369 7.102 7.312 1 96.69 105 TYR B N 1
ATOM 2245 C CA . TYR B 1 105 ? 0.837 7.227 8.125 1 96.69 105 TYR B CA 1
ATOM 2246 C C . TYR B 1 105 ? 0.494 7.273 9.609 1 96.69 105 TYR B C 1
ATOM 2248 O O . TYR B 1 105 ? -0.603 7.695 9.984 1 96.69 105 TYR B O 1
ATOM 2256 N N . ALA B 1 106 ? 1.429 6.797 10.398 1 95.94 106 ALA B N 1
ATOM 2257 C CA . ALA B 1 106 ? 1.267 6.73 11.852 1 95.94 106 ALA B CA 1
ATOM 2258 C C . ALA B 1 106 ? 2.434 7.406 12.562 1 95.94 106 ALA B C 1
ATOM 2260 O O . ALA B 1 106 ? 3.576 7.332 12.109 1 95.94 106 ALA B O 1
ATOM 2261 N N . SER B 1 107 ? 2.055 8.062 13.617 1 93.19 107 SER B N 1
ATOM 2262 C CA . SER B 1 107 ? 3.1 8.57 14.5 1 93.19 107 SER B CA 1
ATOM 2263 C C . SER B 1 107 ? 3.725 7.441 15.312 1 93.19 107 SER B C 1
ATOM 2265 O O . SER B 1 107 ? 3.055 6.816 16.141 1 93.19 107 SER B O 1
ATOM 2267 N N . VAL B 1 108 ? 5.109 7.266 15.18 1 94.94 108 VAL B N 1
ATOM 2268 C CA . VAL B 1 108 ? 5.676 6.031 15.719 1 94.94 108 VAL B CA 1
ATOM 2269 C C . VAL B 1 108 ? 6.832 6.363 16.656 1 94.94 108 VAL B C 1
ATOM 2271 O O . VAL B 1 108 ? 7.605 5.477 17.031 1 94.94 108 VAL B O 1
ATOM 2274 N N . SER B 1 109 ? 6.918 7.605 16.953 1 91 109 SER B N 1
ATOM 2275 C CA . SER B 1 109 ? 7.98 8.008 17.875 1 91 109 SER B CA 1
ATOM 2276 C C . SER B 1 109 ? 7.418 8.406 19.234 1 91 109 SER B C 1
ATOM 2278 O O . SER B 1 109 ? 6.504 9.227 19.312 1 91 109 SER B O 1
ATOM 2280 N N . ARG B 1 110 ? 8 7.875 20.281 1 87.25 110 ARG B N 1
ATOM 2281 C CA . ARG B 1 110 ? 7.605 8.219 21.641 1 87.25 110 ARG B CA 1
ATOM 2282 C C . ARG B 1 110 ? 8.414 9.398 22.156 1 87.25 110 ARG B C 1
ATOM 2284 O O . ARG B 1 110 ? 8.039 10.023 23.156 1 87.25 110 ARG B O 1
ATOM 2291 N N . GLY B 1 111 ? 9.531 9.75 21.438 1 83.56 111 GLY B N 1
ATOM 2292 C CA . GLY B 1 111 ? 10.445 10.773 21.922 1 83.56 111 GLY B CA 1
ATOM 2293 C C . GLY B 1 111 ? 10.375 12.062 21.125 1 83.56 111 GLY B C 1
ATOM 2294 O O . GLY B 1 111 ? 9.336 12.367 20.516 1 83.56 111 GLY B O 1
ATOM 2295 N N . SER B 1 112 ? 11.445 12.805 21.219 1 83.94 112 SER B N 1
ATOM 2296 C CA . SER B 1 112 ? 11.477 14.133 20.609 1 83.94 112 SER B CA 1
ATOM 2297 C C . SER B 1 112 ? 11.75 14.039 19.109 1 83.94 112 SER B C 1
ATOM 2299 O O . SER B 1 112 ? 11.523 15.008 18.375 1 83.94 112 SER B O 1
ATOM 2301 N N . ASP B 1 113 ? 12.25 12.875 18.734 1 88.56 113 ASP B N 1
ATOM 2302 C CA . ASP B 1 113 ? 12.492 12.68 17.297 1 88.56 113 ASP B CA 1
ATOM 2303 C C . ASP B 1 113 ? 11.211 12.273 16.578 1 88.56 113 ASP B C 1
ATOM 2305 O O . ASP B 1 113 ? 11.055 11.109 16.188 1 88.56 113 ASP B O 1
ATOM 2309 N N . LEU B 1 114 ? 10.375 13.211 16.328 1 89.31 114 LEU B N 1
ATOM 2310 C CA . LEU B 1 114 ? 9.086 12.914 15.711 1 89.31 114 LEU B CA 1
ATOM 2311 C C . LEU B 1 114 ? 9.266 12.164 14.398 1 89.31 114 LEU B C 1
ATOM 2313 O O . LEU B 1 114 ? 10.016 12.609 13.523 1 89.31 114 LEU B O 1
ATOM 2317 N N . THR B 1 115 ? 8.664 11 14.375 1 94.56 115 THR B N 1
ATOM 2318 C CA . THR B 1 115 ? 8.805 10.125 13.219 1 94.56 115 THR B CA 1
ATOM 2319 C C . THR B 1 115 ? 7.465 9.492 12.859 1 94.56 115 THR B C 1
ATOM 2321 O O . THR B 1 115 ? 6.723 9.055 13.734 1 94.56 115 THR B O 1
ATOM 2324 N N . LEU B 1 116 ? 7.184 9.562 11.547 1 96.19 116 LEU B N 1
ATOM 2325 C CA . LEU B 1 116 ? 6.031 8.844 11.016 1 96.19 116 LEU B CA 1
ATOM 2326 C C . LEU B 1 116 ? 6.465 7.547 10.336 1 96.19 116 LEU B C 1
ATOM 2328 O O . LEU B 1 116 ? 7.641 7.375 10.008 1 96.19 116 LEU B O 1
ATOM 2332 N N . MET B 1 117 ? 5.578 6.594 10.328 1 97.75 117 MET B N 1
ATOM 2333 C CA . MET B 1 117 ? 5.66 5.48 9.391 1 97.75 117 MET B CA 1
ATOM 2334 C C . MET B 1 117 ? 4.801 5.75 8.156 1 97.75 117 MET B C 1
ATOM 2336 O O . MET B 1 117 ? 3.57 5.742 8.234 1 97.75 117 MET B O 1
ATOM 2340 N N . PHE B 1 118 ? 5.516 5.973 7.043 1 98.19 118 PHE B N 1
ATOM 2341 C CA . PHE B 1 118 ? 4.809 6.254 5.801 1 98.19 118 PHE B CA 1
ATOM 2342 C C . PHE B 1 118 ? 4.484 4.961 5.059 1 98.19 118 PHE B C 1
ATOM 2344 O O . PHE B 1 118 ? 5.375 4.152 4.797 1 98.19 118 PHE B O 1
ATOM 2351 N N . ASN B 1 119 ? 3.293 4.738 4.828 1 98.25 119 ASN B N 1
ATOM 2352 C CA . ASN B 1 119 ? 2.768 3.646 4.016 1 98.25 119 ASN B CA 1
ATOM 2353 C C . ASN B 1 119 ? 1.78 4.152 2.967 1 98.25 119 ASN B C 1
ATOM 2355 O O . ASN B 1 119 ? 0.62 4.426 3.283 1 98.25 119 ASN B O 1
ATOM 2359 N N . GLY B 1 120 ? 2.244 4.27 1.713 1 98.19 120 GLY B N 1
ATOM 2360 C CA . GLY B 1 120 ? 1.394 4.879 0.703 1 98.19 120 GLY B CA 1
ATOM 2361 C C . GLY B 1 120 ? 1.809 4.535 -0.715 1 98.19 120 GLY B C 1
ATOM 2362 O O . GLY B 1 120 ? 2.801 3.834 -0.923 1 98.19 120 GLY B O 1
ATOM 2363 N N . ASP B 1 121 ? 0.942 4.957 -1.602 1 98.5 121 ASP B N 1
ATOM 2364 C CA . ASP B 1 121 ? 1.109 4.789 -3.041 1 98.5 121 ASP B CA 1
ATOM 2365 C C . ASP B 1 121 ? 0.985 6.125 -3.77 1 98.5 121 ASP B C 1
ATOM 2367 O O . ASP B 1 121 ? 0.055 6.895 -3.514 1 98.5 121 ASP B O 1
ATOM 2371 N N . LEU B 1 122 ? 1.94 6.406 -4.594 1 98.69 122 LEU B N 1
ATOM 2372 C CA . LEU B 1 122 ? 1.926 7.613 -5.414 1 98.69 122 LEU B CA 1
ATOM 2373 C C . LEU B 1 122 ? 1.564 7.285 -6.859 1 98.69 122 LEU B C 1
ATOM 2375 O O . LEU B 1 122 ? 2.375 6.711 -7.59 1 98.69 122 LEU B O 1
ATOM 2379 N N . GLU B 1 123 ? 0.421 7.691 -7.262 1 98.38 123 GLU B N 1
ATOM 2380 C CA . GLU B 1 123 ? -0.056 7.383 -8.609 1 98.38 123 GLU B CA 1
ATOM 2381 C C . GLU B 1 123 ? -0.03 8.617 -9.5 1 98.38 123 GLU B C 1
ATOM 2383 O O . GLU B 1 123 ? -0.46 9.703 -9.086 1 98.38 123 GLU B O 1
ATOM 2388 N N . PHE B 1 124 ? 0.378 8.367 -10.703 1 98.38 124 PHE B N 1
ATOM 2389 C CA . PHE B 1 124 ? 0.385 9.422 -11.703 1 98.38 124 PHE B CA 1
ATOM 2390 C C . PHE B 1 124 ? -0.826 9.305 -12.625 1 98.38 124 PHE B C 1
ATOM 2392 O O . PHE B 1 124 ? -1.169 8.211 -13.07 1 98.38 124 PHE B O 1
ATOM 2399 N N . THR B 1 125 ? -1.417 10.422 -12.852 1 96.88 125 THR B N 1
ATOM 2400 C CA . THR B 1 125 ? -2.65 10.414 -13.633 1 96.88 125 THR B CA 1
ATOM 2401 C C . THR B 1 125 ? -2.471 11.188 -14.93 1 96.88 125 THR B C 1
ATOM 2403 O O . THR B 1 125 ? -3.449 11.5 -15.609 1 96.88 125 THR B O 1
ATOM 2406 N N . SER B 1 126 ? -1.309 11.562 -15.211 1 95 126 SER B N 1
ATOM 2407 C CA 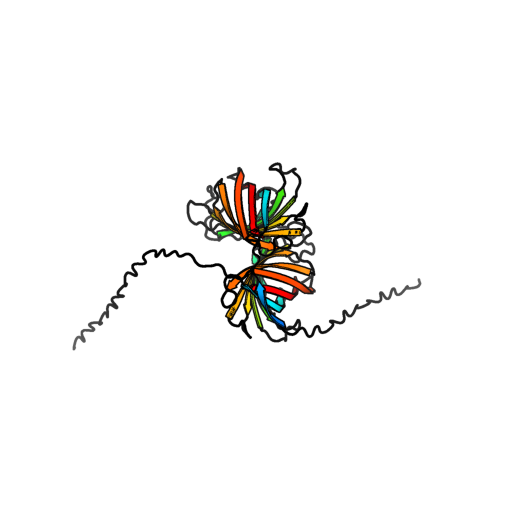. SER B 1 126 ? -1.002 12.266 -16.453 1 95 126 SER B CA 1
ATOM 2408 C C . SER B 1 126 ? 0.405 11.938 -16.938 1 95 126 SER B C 1
ATOM 2410 O O . SER B 1 126 ? 1.214 11.383 -16.203 1 95 126 SER B O 1
ATOM 2412 N N . GLY B 1 127 ? 0.531 12.227 -18.266 1 94 127 GLY B N 1
ATOM 2413 C CA . GLY B 1 127 ? 1.864 12.094 -18.844 1 94 127 GLY B CA 1
ATOM 2414 C C . GLY B 1 127 ? 2.252 10.656 -19.125 1 94 127 GLY B C 1
ATOM 2415 O O . GLY B 1 127 ? 1.386 9.789 -19.25 1 94 127 GLY B O 1
ATOM 2416 N N . GLU B 1 128 ? 3.518 10.414 -19.234 1 96 128 GLU B N 1
ATOM 2417 C CA . GLU B 1 128 ? 4.09 9.141 -19.656 1 96 128 GLU B CA 1
ATOM 2418 C C . GLU B 1 128 ? 3.699 8.016 -18.703 1 96 128 GLU B C 1
ATOM 2420 O O . GLU B 1 128 ? 3.547 6.863 -19.125 1 96 128 GLU B O 1
ATOM 2425 N N . PHE B 1 129 ? 3.494 8.336 -17.484 1 97.56 129 PHE B N 1
ATOM 2426 C CA . PHE B 1 129 ? 3.303 7.293 -16.484 1 97.56 129 PHE B CA 1
ATOM 2427 C C . PHE B 1 129 ? 1.863 7.277 -15.977 1 97.56 129 PHE B C 1
ATOM 2429 O O . PHE B 1 129 ? 1.583 6.773 -14.891 1 97.56 129 PHE B O 1
ATOM 2436 N N . ASN B 1 130 ? 1.028 7.836 -16.797 1 97.38 130 ASN B N 1
ATOM 2437 C CA . ASN B 1 130 ? -0.393 7.805 -16.469 1 97.38 130 ASN B CA 1
ATOM 2438 C C . ASN B 1 130 ? -0.867 6.387 -16.156 1 97.38 130 ASN B C 1
ATOM 2440 O O . ASN B 1 130 ? -0.63 5.465 -16.938 1 97.38 130 ASN B O 1
ATOM 2444 N N . GLY B 1 131 ? -1.523 6.227 -14.977 1 95.75 131 GLY B N 1
ATOM 2445 C CA . GLY B 1 131 ? -2.055 4.934 -14.578 1 95.75 131 GLY B CA 1
ATOM 2446 C C . GLY B 1 131 ? -1.048 4.082 -13.828 1 95.75 131 GLY B C 1
ATOM 2447 O O . GLY B 1 131 ? -1.383 3 -13.344 1 95.75 131 GLY B O 1
ATOM 2448 N N . SER B 1 132 ? 0.201 4.574 -13.711 1 97.81 132 SER B N 1
ATOM 2449 C CA . SER B 1 132 ? 1.258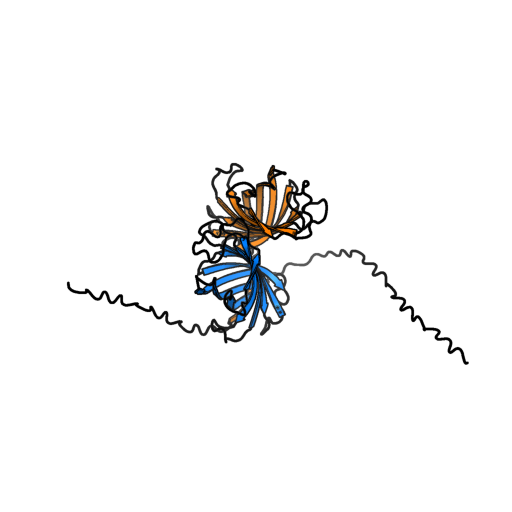 3.869 -12.992 1 97.81 132 SER B CA 1
ATOM 2450 C C . SER B 1 132 ? 1.497 4.484 -11.617 1 97.81 132 SER B C 1
ATOM 2452 O O . SER B 1 132 ? 1.179 5.652 -11.391 1 97.81 132 SER B O 1
ATOM 2454 N N . SER B 1 133 ? 1.963 3.65 -10.773 1 98.31 133 SER B N 1
ATOM 2455 C CA . SER B 1 133 ? 2.209 4.152 -9.422 1 98.31 133 SER B CA 1
ATOM 2456 C C . SER B 1 133 ? 3.426 3.48 -8.797 1 98.31 133 SER B C 1
ATOM 2458 O O . SER B 1 133 ? 3.9 2.457 -9.297 1 98.31 133 SER B O 1
ATOM 2460 N N . ILE B 1 134 ? 3.906 4.121 -7.727 1 98.31 134 ILE B N 1
ATOM 2461 C CA . ILE B 1 134 ? 4.957 3.518 -6.918 1 98.31 134 ILE B CA 1
ATOM 2462 C C . ILE B 1 134 ? 4.477 3.365 -5.477 1 98.31 134 ILE B C 1
ATOM 2464 O O . ILE B 1 134 ? 3.76 4.227 -4.961 1 98.31 134 ILE B O 1
ATOM 2468 N N . SER B 1 135 ? 4.867 2.23 -4.863 1 98.44 135 SER B N 1
ATOM 2469 C CA . SER B 1 135 ? 4.578 1.96 -3.457 1 98.44 135 SER B CA 1
ATOM 2470 C C . SER B 1 135 ? 5.73 2.398 -2.562 1 98.44 135 SER B C 1
ATOM 2472 O O . SER B 1 135 ? 6.887 2.064 -2.824 1 98.44 135 SER B O 1
ATOM 2474 N N . VAL B 1 136 ? 5.344 3.168 -1.52 1 98.56 136 VAL B N 1
ATOM 2475 C CA . VAL B 1 136 ? 6.348 3.688 -0.596 1 98.56 136 VAL B CA 1
ATOM 2476 C C . VAL B 1 136 ? 6.043 3.211 0.822 1 98.56 136 VAL B C 1
ATOM 2478 O O . VAL B 1 136 ? 4.922 3.381 1.312 1 98.56 136 VAL B O 1
ATOM 2481 N N . VAL B 1 137 ? 6.977 2.529 1.401 1 98.12 137 VAL B N 1
ATOM 2482 C CA . VAL B 1 137 ? 6.934 2.121 2.801 1 98.12 137 VAL B CA 1
ATOM 2483 C C . VAL B 1 137 ? 8.258 2.459 3.479 1 98.12 137 VAL B C 1
ATOM 2485 O O . VAL B 1 137 ? 9.297 1.877 3.154 1 98.12 137 VAL B O 1
ATOM 2488 N N . SER B 1 138 ? 8.156 3.398 4.496 1 97.81 138 SER B N 1
ATOM 2489 C CA . SER B 1 138 ? 9.406 3.896 5.059 1 97.81 138 SER B CA 1
ATOM 2490 C C . SER B 1 138 ? 9.164 4.645 6.367 1 97.81 138 SER B C 1
ATOM 2492 O O . SER B 1 138 ? 8.102 5.238 6.559 1 97.81 138 SER B O 1
ATOM 2494 N N . ARG B 1 139 ? 10.203 4.559 7.168 1 96.12 139 ARG B N 1
ATOM 2495 C CA . ARG B 1 139 ? 10.266 5.594 8.195 1 96.12 139 ARG B CA 1
ATOM 2496 C C . ARG B 1 139 ? 10.273 6.984 7.574 1 96.12 139 ARG B C 1
ATOM 2498 O O . ARG B 1 139 ? 10.938 7.211 6.562 1 96.12 139 ARG B O 1
ATOM 2505 N N . ASP B 1 140 ? 9.539 7.852 8.203 1 96.44 140 ASP B N 1
ATOM 2506 C CA . ASP B 1 140 ? 9.367 9.219 7.715 1 96.44 140 ASP B CA 1
ATOM 2507 C C . ASP B 1 140 ? 9.594 10.227 8.836 1 96.44 140 ASP B C 1
ATOM 2509 O O . ASP B 1 140 ? 8.641 10.75 9.414 1 96.44 140 ASP B O 1
ATOM 2513 N N . PRO B 1 141 ? 10.859 10.523 9.102 1 95.06 141 PRO B N 1
ATOM 2514 C CA . PRO B 1 141 ? 11.125 11.5 10.156 1 95.06 141 PRO B CA 1
ATOM 2515 C C . PRO B 1 141 ? 10.594 12.891 9.82 1 95.06 141 PRO B C 1
ATOM 2517 O O . PRO B 1 141 ? 10.641 13.312 8.656 1 95.06 141 PRO B O 1
ATOM 2520 N N . LEU B 1 142 ? 10.086 13.555 10.789 1 92.5 142 LEU B N 1
ATOM 2521 C CA . LEU B 1 142 ? 9.586 14.914 10.586 1 92.5 142 LEU B CA 1
ATOM 2522 C C . LEU B 1 142 ? 10.734 15.922 10.609 1 92.5 142 LEU B C 1
ATOM 2524 O O . LEU B 1 142 ? 10.805 16.75 11.516 1 92.5 142 LEU B O 1
ATOM 2528 N N . VAL B 1 143 ? 11.531 15.828 9.641 1 92.25 143 VAL B N 1
ATOM 2529 C CA . VAL B 1 143 ? 12.633 16.75 9.375 1 92.25 143 VAL B CA 1
ATOM 2530 C C . VAL B 1 143 ? 12.484 17.359 7.98 1 92.25 143 VAL B C 1
ATOM 2532 O O . VAL B 1 143 ? 11.656 16.906 7.188 1 92.25 143 VAL B O 1
ATOM 2535 N N . LEU B 1 144 ? 13.203 18.344 7.738 1 92.88 144 LEU B N 1
ATOM 2536 C CA . LEU B 1 144 ? 13.008 19.109 6.516 1 92.88 144 LEU B CA 1
ATOM 2537 C C . LEU B 1 144 ? 13.422 18.312 5.289 1 92.88 144 LEU B C 1
ATOM 2539 O O . LEU B 1 144 ? 12.766 18.391 4.242 1 92.88 144 LEU B O 1
ATOM 2543 N N . VAL B 1 145 ? 14.578 17.641 5.355 1 96.31 145 VAL B N 1
ATOM 2544 C CA . VAL B 1 145 ? 15.078 16.812 4.262 1 96.31 145 VAL B CA 1
ATOM 2545 C C . VAL B 1 145 ? 15.188 15.359 4.711 1 96.31 145 VAL B C 1
ATOM 2547 O O . VAL B 1 145 ? 15.758 15.07 5.766 1 96.31 145 VAL B O 1
ATOM 2550 N N . LYS B 1 146 ? 14.617 14.531 3.945 1 97.06 146 LYS B N 1
ATOM 2551 C CA . LYS B 1 146 ? 14.617 13.117 4.328 1 97.06 146 LYS B CA 1
ATOM 2552 C C . LYS B 1 146 ? 14.539 12.219 3.1 1 97.06 146 LYS B C 1
ATOM 2554 O O . LYS B 1 146 ? 14.281 12.688 1.991 1 97.06 146 LYS B O 1
ATOM 2559 N N . GLU B 1 147 ? 14.875 10.945 3.361 1 98.25 147 GLU B N 1
ATOM 2560 C CA . GLU B 1 147 ? 14.797 9.922 2.332 1 98.25 147 GLU B CA 1
ATOM 2561 C C . GLU B 1 147 ? 13.742 8.875 2.682 1 98.25 147 GLU B C 1
ATOM 2563 O O . GLU B 1 147 ? 13.617 8.477 3.84 1 98.25 147 GLU B O 1
ATOM 2568 N N . LEU B 1 148 ? 12.953 8.469 1.672 1 98.44 148 LEU B N 1
ATOM 2569 C CA . LEU B 1 148 ? 11.992 7.375 1.794 1 98.44 148 LEU B CA 1
ATOM 2570 C C . LEU B 1 148 ? 12.312 6.254 0.811 1 98.44 148 LEU B C 1
ATOM 2572 O O . LEU B 1 148 ? 12.977 6.484 -0.201 1 98.44 148 LEU B O 1
ATOM 2576 N N . ALA B 1 149 ? 11.781 5.102 1.077 1 98.69 149 ALA B N 1
ATOM 2577 C CA . ALA B 1 149 ? 12.055 3.928 0.252 1 98.69 149 ALA B CA 1
ATOM 2578 C C . ALA B 1 149 ? 10.883 3.625 -0.68 1 98.69 149 ALA B C 1
ATOM 2580 O O . ALA B 1 149 ? 9.734 3.592 -0.248 1 98.69 149 ALA B O 1
ATOM 2581 N N . VAL B 1 150 ? 11.141 3.432 -1.96 1 98.5 150 VAL B N 1
ATOM 2582 C CA . VAL B 1 150 ? 10.195 2.836 -2.904 1 98.5 150 VAL B CA 1
ATOM 2583 C C . VAL B 1 150 ? 10.344 1.316 -2.891 1 98.5 150 VAL B C 1
ATOM 2585 O O . VAL B 1 150 ? 11.43 0.789 -3.164 1 98.5 150 VAL B O 1
ATOM 2588 N N . VAL B 1 151 ? 9.234 0.599 -2.691 1 97.81 151 VAL B N 1
ATOM 2589 C CA . VAL B 1 151 ? 9.359 -0.833 -2.447 1 97.81 151 VAL B CA 1
ATOM 2590 C C . VAL B 1 151 ? 8.656 -1.612 -3.555 1 97.81 151 VAL B C 1
ATOM 2592 O O . VAL B 1 151 ? 8.742 -2.842 -3.609 1 97.81 151 VAL B O 1
ATOM 2595 N N . GLY B 1 152 ? 7.965 -0.947 -4.395 1 97.06 152 GLY B N 1
ATOM 2596 C CA . GLY B 1 152 ? 7.258 -1.57 -5.5 1 97.06 152 GLY B CA 1
ATOM 2597 C C . GLY B 1 152 ? 6.535 -0.572 -6.387 1 97.06 152 GLY B C 1
ATOM 2598 O O . GLY B 1 152 ? 6.773 0.634 -6.293 1 97.06 152 GLY B O 1
ATOM 2599 N N . GLY B 1 153 ? 5.652 -1.197 -7.266 1 97.31 153 GLY B N 1
ATOM 2600 C CA . GLY B 1 153 ? 4.887 -0.342 -8.164 1 97.31 153 GLY B CA 1
ATOM 2601 C C . GLY B 1 153 ? 3.955 -1.115 -9.07 1 97.31 153 GLY B C 1
ATOM 2602 O O . GLY B 1 153 ? 3.98 -2.348 -9.094 1 97.31 153 GLY B O 1
ATOM 2603 N N . ARG B 1 154 ? 3.15 -0.335 -9.75 1 97.25 154 ARG B N 1
ATOM 2604 C CA . ARG B 1 154 ? 2.176 -0.855 -10.703 1 97.25 154 ARG B CA 1
ATOM 2605 C C . ARG B 1 154 ? 2.348 -0.2 -12.07 1 97.25 154 ARG B C 1
ATOM 2607 O O . ARG B 1 154 ? 2.93 0.881 -12.18 1 97.25 154 ARG B O 1
ATOM 2614 N N . GLY B 1 155 ? 1.726 -0.933 -13.023 1 96.38 155 GLY B N 1
ATOM 2615 C CA . GLY B 1 155 ? 1.802 -0.376 -14.367 1 96.38 155 GLY B CA 1
ATOM 2616 C C . GLY B 1 155 ? 3.213 -0.346 -14.922 1 96.38 155 GLY B C 1
ATOM 2617 O O . GLY B 1 155 ? 3.912 -1.362 -14.914 1 96.38 155 GLY B O 1
ATOM 2618 N N . LYS B 1 156 ? 3.666 0.819 -15.352 1 97.5 156 LYS B N 1
ATOM 2619 C CA . LYS B 1 156 ? 4.996 0.959 -15.938 1 97.5 156 LYS B CA 1
ATOM 2620 C C . LYS B 1 156 ? 6.082 0.84 -14.867 1 97.5 156 LYS B C 1
ATOM 2622 O O . LYS B 1 156 ? 7.262 0.685 -15.188 1 97.5 156 LYS B O 1
ATOM 2627 N N . PHE B 1 157 ? 5.695 0.823 -13.641 1 97.5 157 PHE B N 1
ATOM 2628 C CA . PHE B 1 157 ? 6.664 0.72 -12.562 1 97.5 157 PHE B CA 1
ATOM 2629 C C . PHE B 1 157 ? 6.602 -0.656 -11.906 1 97.5 157 PHE B C 1
ATOM 2631 O O . PHE B 1 157 ? 7.043 -0.83 -10.773 1 97.5 157 PHE B O 1
ATOM 2638 N N . ARG B 1 158 ? 6.102 -1.585 -12.547 1 95.69 158 ARG B N 1
ATOM 2639 C CA . ARG B 1 158 ? 6.109 -2.945 -12.016 1 95.69 158 ARG B CA 1
ATOM 2640 C C . ARG B 1 158 ? 7.508 -3.35 -11.562 1 95.69 158 ARG B C 1
ATOM 2642 O O . ARG B 1 158 ? 8.492 -3.055 -12.234 1 95.69 158 ARG B O 1
ATOM 2649 N N . MET B 1 159 ? 7.562 -3.969 -10.375 1 94.06 159 MET B N 1
ATOM 2650 C CA . MET B 1 159 ? 8.789 -4.508 -9.797 1 94.06 159 MET B CA 1
ATOM 2651 C C . MET B 1 159 ? 9.766 -3.391 -9.461 1 94.06 159 MET B C 1
ATOM 2653 O O . MET B 1 159 ? 10.969 -3.631 -9.312 1 94.06 159 MET B O 1
ATOM 2657 N N . ALA B 1 160 ? 9.281 -2.236 -9.367 1 96.44 160 ALA B N 1
ATOM 2658 C CA . ALA B 1 160 ? 10.164 -1.089 -9.172 1 96.44 160 ALA B CA 1
ATOM 2659 C C . ALA B 1 160 ? 10.789 -1.104 -7.781 1 96.44 160 ALA B C 1
ATOM 2661 O O . ALA B 1 160 ? 10.195 -1.625 -6.832 1 96.44 160 ALA B O 1
ATOM 2662 N N . LYS B 1 161 ? 11.953 -0.56 -7.734 1 97.25 161 LYS B N 1
ATOM 2663 C CA . LYS B 1 161 ? 12.648 -0.147 -6.52 1 97.25 161 LYS B CA 1
ATOM 2664 C C . LYS B 1 161 ? 13.258 1.244 -6.68 1 97.25 161 LYS B C 1
ATOM 2666 O O . LYS B 1 161 ? 13.562 1.671 -7.793 1 97.25 161 LYS B O 1
ATOM 2671 N N . GLY B 1 162 ? 13.398 1.914 -5.562 1 98.19 162 GLY B N 1
ATOM 2672 C CA . GLY B 1 162 ? 13.992 3.238 -5.641 1 98.19 162 GLY B CA 1
ATOM 2673 C C . GLY B 1 162 ? 13.969 3.982 -4.32 1 98.19 162 GLY B C 1
ATOM 2674 O O . GLY B 1 162 ? 13.875 3.367 -3.256 1 98.19 162 GLY B O 1
ATOM 2675 N N . PHE B 1 163 ? 14.203 5.273 -4.457 1 98.62 163 PHE B N 1
ATOM 2676 C CA . PHE B 1 163 ? 14.188 6.129 -3.273 1 98.62 163 PHE B CA 1
ATOM 2677 C C . PHE B 1 163 ? 13.656 7.516 -3.613 1 98.62 163 PHE B C 1
ATOM 2679 O O . PHE B 1 163 ? 13.664 7.922 -4.777 1 98.62 163 PHE B O 1
ATOM 2686 N N . VAL B 1 164 ? 13.18 8.109 -2.609 1 98.44 164 VAL B N 1
ATOM 2687 C CA . VAL B 1 164 ? 12.625 9.453 -2.699 1 98.44 164 VAL B CA 1
ATOM 2688 C C . VAL B 1 164 ? 13.375 10.391 -1.75 1 98.44 164 VAL B C 1
ATOM 2690 O O . VAL B 1 164 ? 13.492 10.102 -0.557 1 98.44 164 VAL B O 1
ATOM 2693 N N . TRP B 1 165 ? 13.812 11.422 -2.283 1 98.25 165 TRP B N 1
ATOM 2694 C CA . TRP B 1 165 ? 14.227 12.547 -1.443 1 98.25 165 TRP B CA 1
ATOM 2695 C C . TRP B 1 165 ? 13.109 13.586 -1.337 1 98.25 165 TRP B C 1
ATOM 2697 O O . TRP B 1 165 ? 12.555 14.008 -2.35 1 98.25 165 TRP B O 1
ATOM 2707 N N . THR B 1 166 ? 12.805 13.914 -0.113 1 98.06 166 THR B N 1
ATOM 2708 C CA . THR B 1 166 ? 11.766 14.922 0.073 1 98.06 166 THR B CA 1
ATOM 2709 C C . THR B 1 166 ? 12.328 16.156 0.777 1 98.06 166 THR B C 1
ATOM 2711 O O . THR B 1 166 ? 13.211 16.031 1.633 1 98.06 166 THR B O 1
ATOM 2714 N N . ASN B 1 167 ? 11.812 17.266 0.378 1 97.56 167 ASN B N 1
ATOM 2715 C CA . ASN B 1 167 ? 12.07 18.562 1.013 1 97.56 167 ASN B CA 1
ATOM 2716 C C . ASN B 1 167 ? 10.773 19.266 1.384 1 97.56 167 ASN B C 1
ATOM 2718 O O . ASN B 1 167 ? 9.914 19.5 0.528 1 97.56 167 ASN B O 1
ATOM 2722 N N . ALA B 1 168 ? 10.656 19.578 2.641 1 97 168 ALA B N 1
ATOM 2723 C CA . ALA B 1 168 ? 9.484 20.359 3.039 1 97 168 ALA B CA 1
ATOM 2724 C C . ALA B 1 168 ? 9.617 21.812 2.621 1 97 168 ALA B C 1
ATOM 2726 O O . ALA B 1 168 ? 10.359 22.578 3.238 1 97 168 ALA B O 1
ATOM 2727 N N . VAL B 1 169 ? 8.852 22.25 1.704 1 97.06 169 VAL B N 1
ATOM 2728 C CA . VAL B 1 169 ? 8.953 23.625 1.235 1 97.06 169 VAL B CA 1
ATOM 2729 C C . VAL B 1 169 ? 7.992 24.516 2.02 1 97.06 169 VAL B C 1
ATOM 2731 O O . VAL B 1 169 ? 8.117 25.734 2.01 1 97.06 169 VAL B O 1
ATOM 2734 N N . TYR B 1 170 ? 7.012 23.953 2.594 1 95.06 170 TYR B N 1
ATOM 2735 C CA . TYR B 1 170 ? 6.105 24.594 3.533 1 95.06 170 TYR B CA 1
ATOM 2736 C C . TYR B 1 170 ? 5.703 23.641 4.652 1 95.06 170 TYR B C 1
ATOM 2738 O O . TYR B 1 170 ? 5.438 22.469 4.406 1 95.06 170 TYR B O 1
ATOM 2746 N N . PHE B 1 171 ? 5.738 24.141 5.895 1 93 171 PHE B N 1
ATOM 2747 C CA . PHE B 1 171 ? 5.273 23.359 7.043 1 93 171 PHE B CA 1
ATOM 2748 C C . PHE B 1 171 ? 4.703 24.281 8.117 1 93 171 PHE B C 1
ATOM 2750 O O . PHE B 1 171 ? 5.391 25.188 8.602 1 93 171 PHE B O 1
ATOM 2757 N N . ASN B 1 172 ? 3.465 23.984 8.445 1 91.44 172 ASN B N 1
ATOM 2758 C CA . ASN B 1 172 ? 2.824 24.688 9.547 1 91.44 172 ASN B CA 1
ATOM 2759 C C . ASN B 1 172 ? 2.832 23.859 10.828 1 91.44 172 ASN B C 1
ATOM 2761 O O . ASN B 1 172 ? 2.125 22.859 10.922 1 91.44 172 ASN B O 1
ATOM 2765 N N . VAL B 1 173 ? 3.479 24.234 11.844 1 83.81 173 VAL B N 1
ATOM 2766 C CA . VAL B 1 173 ? 3.721 23.438 13.039 1 83.81 173 VAL B CA 1
ATOM 2767 C C . VAL B 1 173 ? 2.449 23.375 13.883 1 83.81 173 VAL B C 1
ATOM 2769 O O . VAL B 1 173 ? 2.316 22.516 14.75 1 83.81 173 VAL B O 1
ATOM 2772 N N . THR B 1 174 ? 1.61 24.312 13.664 1 85.06 174 THR B N 1
ATOM 2773 C CA . THR B 1 174 ? 0.377 24.344 14.445 1 85.06 174 THR B CA 1
ATOM 2774 C C . THR B 1 174 ? -0.661 23.391 13.859 1 85.06 174 THR B C 1
ATOM 2776 O O . THR B 1 174 ? -1.309 22.641 14.594 1 85.06 174 THR B O 1
ATOM 2779 N N . THR B 1 175 ? -0.754 23.438 12.586 1 87.88 175 THR B N 1
ATOM 2780 C CA . THR B 1 175 ? -1.82 22.656 11.961 1 87.88 175 THR B CA 1
ATOM 2781 C C . THR B 1 175 ? -1.291 21.328 11.461 1 87.88 175 THR B C 1
ATOM 2783 O O . THR B 1 175 ? -2.061 20.375 11.25 1 87.88 175 THR B O 1
ATOM 2786 N N . GLY B 1 176 ? -0.007 21.25 11.164 1 90 176 GLY B N 1
ATOM 2787 C CA . GLY B 1 176 ? 0.598 20.062 10.586 1 90 176 GLY B CA 1
ATOM 2788 C C . GLY B 1 176 ? 0.569 20.062 9.07 1 90 176 GLY B C 1
ATOM 2789 O O . GLY B 1 176 ? 1.059 19.125 8.438 1 90 176 GLY B O 1
ATOM 2790 N N . ASP B 1 177 ? 0.001 21.141 8.43 1 94.56 177 ASP B N 1
ATOM 2791 C CA . ASP B 1 177 ? -0.039 21.234 6.973 1 94.56 177 ASP B CA 1
ATOM 2792 C C . ASP B 1 177 ? 1.37 21.281 6.387 1 94.56 177 ASP B C 1
ATOM 2794 O O . ASP B 1 177 ? 2.252 21.953 6.926 1 94.56 177 ASP B O 1
ATOM 2798 N N . ALA B 1 178 ? 1.507 20.594 5.25 1 96.44 178 ALA B N 1
ATOM 2799 C CA . ALA B 1 178 ? 2.838 20.562 4.652 1 96.44 178 ALA B CA 1
ATOM 2800 C C . ALA B 1 178 ? 2.752 20.484 3.129 1 96.44 178 ALA B C 1
ATOM 2802 O O . ALA B 1 178 ? 1.813 19.906 2.582 1 96.44 178 ALA B O 1
ATOM 2803 N N . ILE B 1 179 ? 3.646 21.125 2.482 1 98.12 179 ILE B N 1
ATOM 2804 C CA . ILE B 1 179 ? 3.945 20.938 1.066 1 98.12 179 ILE B CA 1
ATOM 2805 C C . ILE B 1 179 ? 5.352 20.375 0.908 1 98.12 179 ILE B C 1
ATOM 2807 O O . ILE B 1 179 ? 6.328 20.984 1.341 1 98.12 179 ILE B O 1
ATOM 2811 N N . LEU B 1 180 ? 5.418 19.203 0.314 1 98.38 180 LEU B N 1
ATOM 2812 C CA . LEU B 1 180 ? 6.684 18.484 0.196 1 98.38 180 LEU B CA 1
ATOM 2813 C C . LEU B 1 180 ? 7.117 18.391 -1.262 1 98.38 180 LEU B C 1
ATOM 2815 O O . LEU B 1 180 ? 6.312 18.047 -2.133 1 98.38 180 LEU B O 1
ATOM 2819 N N . GLU B 1 181 ? 8.375 18.688 -1.504 1 98.62 181 GLU B N 1
ATOM 2820 C CA . GLU B 1 181 ? 9.023 18.453 -2.791 1 98.62 181 GLU B CA 1
ATOM 2821 C C . GLU B 1 181 ? 9.562 17.031 -2.875 1 98.62 181 GLU B C 1
ATOM 2823 O O . GLU B 1 181 ? 10.297 16.578 -1.986 1 98.62 181 GLU B O 1
ATOM 2828 N N . TYR B 1 182 ? 9.227 16.359 -3.9 1 98.62 182 TYR B N 1
ATOM 2829 C CA . TYR B 1 182 ? 9.664 14.992 -4.109 1 98.62 182 TYR B CA 1
ATOM 2830 C C . TYR B 1 182 ? 10.641 14.898 -5.273 1 98.62 182 TYR B C 1
ATOM 2832 O O . TYR B 1 182 ? 10.32 15.305 -6.395 1 98.62 182 TYR B O 1
ATOM 2840 N N . ASN B 1 183 ? 11.75 14.383 -5.02 1 98.69 183 ASN B N 1
ATOM 2841 C CA . ASN B 1 183 ? 12.711 13.914 -6.016 1 98.69 183 ASN B CA 1
ATOM 2842 C C . ASN B 1 183 ? 12.859 12.398 -5.98 1 98.69 183 ASN B C 1
ATOM 2844 O O . ASN B 1 183 ? 13.453 11.852 -5.051 1 98.69 183 ASN B O 1
ATOM 2848 N N . VAL B 1 184 ? 12.375 11.766 -7.016 1 98.56 184 VAL B N 1
ATOM 2849 C CA . VAL B 1 184 ? 12.25 10.312 -6.988 1 98.56 184 VAL B CA 1
ATOM 2850 C C . VAL B 1 184 ? 13.211 9.695 -8 1 98.56 184 VAL B C 1
ATOM 2852 O O . VAL B 1 184 ? 13.289 10.148 -9.148 1 98.56 184 VAL B O 1
ATOM 2855 N N . THR B 1 185 ? 13.953 8.766 -7.602 1 98.69 185 THR B N 1
ATOM 2856 C CA . THR B 1 185 ? 14.719 7.887 -8.469 1 98.69 185 THR B CA 1
ATOM 2857 C C . THR B 1 185 ? 14.172 6.461 -8.422 1 98.69 185 THR B C 1
ATOM 2859 O O . THR B 1 185 ? 14.102 5.859 -7.348 1 98.69 185 THR B O 1
ATOM 2862 N N . ILE B 1 186 ? 13.766 5.961 -9.586 1 98.25 186 ILE B N 1
ATOM 2863 C CA . ILE B 1 186 ? 13.109 4.656 -9.656 1 98.25 186 ILE B CA 1
ATOM 2864 C C . ILE B 1 186 ? 13.852 3.764 -10.648 1 98.25 186 ILE B C 1
ATOM 2866 O O . ILE B 1 186 ? 14.18 4.195 -11.758 1 98.25 186 ILE B O 1
ATOM 2870 N N . PHE B 1 187 ? 14.102 2.539 -10.258 1 97.31 187 PHE B N 1
ATOM 2871 C CA . PHE B 1 187 ? 14.625 1.494 -11.125 1 97.31 187 PHE B CA 1
ATOM 2872 C C . PHE B 1 187 ? 13.547 0.466 -11.445 1 97.31 187 PHE B C 1
ATOM 2874 O O . PHE B 1 187 ? 12.93 -0.092 -10.539 1 97.31 187 PHE B O 1
ATOM 2881 N N . HIS B 1 188 ? 13.383 0.189 -12.758 1 95.19 188 HIS B N 1
ATOM 2882 C CA . HIS B 1 188 ? 12.273 -0.675 -13.133 1 95.19 188 HIS B CA 1
ATOM 2883 C C . HIS B 1 188 ? 12.492 -1.294 -14.508 1 95.19 188 HIS B C 1
ATOM 2885 O O . HIS B 1 188 ? 13.328 -0.812 -15.281 1 95.19 188 HIS B O 1
#

Organism: Helianthus annuus (NCBI:txid4232)

Radius of gyration: 25.47 Å; Cα contacts (8 Å, |Δi|>4): 961; chains: 2; bounding box: 92×57×90 Å

Foldseek 3Di:
DPPPPPPVPPPPPPPPPPVPVPPPDDDDDDDDDDPDWDKDKDKWKKWAADDDDDGQKYWDDADPPQPPVPDLQLATARIKMWGWIFIARDLPPPGDTFWTKTDMKHFHDNDPFTKIFDWIKTAGCDDPRHPKIWTWTAIGTPDQWDKTWTQAMDDVTGPKTWMWIKGWPDADSRNGITMIMIIIIMID/DPPPPPPVPPPPPPPPPPPPVPPDDDDDDDDDDDPDWDKDKDKWKKWQADDDDDGQKYWDDDDPPQCPVPDQQLATAFIKMWGWIFIARDLPPPGDTFWTKTDMKHFHDNDPFTKIFDWIKTAGCDDPRHPKIWTWTAIGTPDQWDKTWTQAMDDVTGPKTWMWIKGWPDADSVNGITMIMIIIIMID

InterPro domains:
  IPR004265 Dirigent protein [PF03018] (40-187)
  IPR004265 Dirigent protein [PTHR21495] (25-186)
  IPR044859 Allene oxide cyclase/Dirigent protein [G3DSA:2.40.480.10] (24-179)